Protein AF-A0A3M1D1C1-F1 (afdb_monomer_lite)

Sequence (231 aa):
NILWIQEKFAPEDPAIEHILEVATKWNAAVELMRLGREEQVGGGETGALAVVSRNHGGVLDDDDSSELADQSLMALRHRLIEAGRAGSVRKVRAQSAREVLDTIDRTVPYSLVVIGDVFCEKNHAARTRLANEMVGLLAEQLRIPVVHQKEIKTQYLFGTGQWVRMFVMGAVAALIFLAVFANQQQIFDFYSRQDTGSRIAFVAGLAVLVPLFAWCYGGFTRLFLRLLRFE

pLDDT: mean 79.55, std 16.48, range [30.83, 94.56]

Secondary structure (DSSP, 8-state):
-EEEEESS--TT-THHHHHHHHHHHTT--EEEEEEE---------S-----------------HHHHHHHHHHHHHHHHHHHTT-EEEEEEEE-SSHHHHHHHS-TTS--SEEEE-S--TTS-HHHHHHHHHHHHHHHHHHH-S-EEETTTHHHHHS--HHHHHHHHHHHHHHHHHHHHHHHTHHHHHHHHH---HHHHHHHHHHHHHHHHHHHHHHHHHHHHHHHHHT--

Radius of gyration: 28.21 Å; chains: 1; bounding box: 55×36×98 Å

Foldseek 3Di:
DEEEEAAFAALPPPLLVLVLVVCVLVVAAYEYEHAYADDPDDDDDPDDDDDDDDDDDDPDPPPVVVVVRVVRVVSSQVVCVVSVRHDHYYYFHDPALVSVVVPDDLVDDHQEYEYEQDPPVDDPVVSVVRSVVSQVVCCVPNVHHYYYSVCSCVQPNCDPVLVVLLVVLVVVLVVLVVVCVVCVVVLVVLVPDPDPVSPVVNVVVCVVSVVSSCVSVVSNVVSVVVVVPSD

Structure (mmCIF, N/CA/C/O backbone):
data_AF-A0A3M1D1C1-F1
#
_entry.id   AF-A0A3M1D1C1-F1
#
loop_
_atom_site.group_PDB
_atom_site.id
_atom_site.type_symbol
_atom_site.label_atom_id
_atom_site.label_alt_id
_atom_site.label_comp_id
_atom_site.label_asym_id
_atom_site.label_entity_id
_atom_site.label_seq_id
_atom_site.pdbx_PDB_ins_code
_atom_site.Cartn_x
_atom_site.Cartn_y
_atom_site.Cartn_z
_atom_site.occupancy
_atom_site.B_iso_or_equiv
_atom_site.auth_seq_id
_atom_site.auth_comp_id
_atom_site.auth_asym_id
_atom_site.auth_atom_id
_atom_site.pdbx_PDB_model_num
ATOM 1 N N . ASN A 1 1 ? -4.625 -7.962 -12.482 1.00 89.75 1 ASN A N 1
ATOM 2 C CA . ASN A 1 1 ? -3.159 -7.851 -12.719 1.00 89.75 1 ASN A CA 1
ATOM 3 C C . ASN A 1 1 ? -2.586 -6.639 -12.006 1.00 89.75 1 ASN A C 1
ATOM 5 O O . ASN A 1 1 ? -3.330 -5.700 -11.741 1.00 89.75 1 ASN A O 1
ATOM 9 N N . ILE A 1 2 ? -1.293 -6.653 -11.688 1.00 91.56 2 ILE A N 1
ATOM 10 C CA . ILE A 1 2 ? -0.558 -5.504 -11.141 1.00 91.56 2 ILE A CA 1
ATOM 11 C C . ILE A 1 2 ? 0.325 -4.948 -12.257 1.00 91.56 2 ILE A C 1
ATOM 13 O O . ILE A 1 2 ? 1.079 -5.708 -12.857 1.00 91.56 2 ILE A O 1
ATOM 17 N N . LEU A 1 3 ? 0.241 -3.649 -12.533 1.00 92.12 3 LEU A N 1
ATOM 18 C CA . LEU A 1 3 ? 1.110 -2.973 -13.499 1.00 92.12 3 LEU A CA 1
ATOM 19 C C . LEU A 1 3 ? 2.231 -2.250 -12.752 1.00 92.12 3 LEU A C 1
ATOM 21 O O . LEU A 1 3 ? 1.943 -1.379 -11.938 1.00 92.12 3 LEU A O 1
ATOM 25 N N . TRP A 1 4 ? 3.490 -2.571 -13.030 1.00 92.62 4 TRP A N 1
ATOM 26 C CA . TRP A 1 4 ? 4.651 -1.900 -12.446 1.00 92.62 4 TRP A CA 1
ATOM 27 C C . TRP A 1 4 ? 5.380 -1.069 -13.500 1.00 92.62 4 TRP A C 1
ATOM 29 O O . TRP A 1 4 ? 5.944 -1.606 -14.451 1.00 92.62 4 TRP A O 1
ATOM 39 N N . ILE A 1 5 ? 5.359 0.250 -13.316 1.00 91.44 5 ILE A N 1
ATOM 40 C CA . ILE A 1 5 ? 5.949 1.242 -14.213 1.00 91.44 5 ILE A CA 1
ATOM 41 C C . ILE A 1 5 ? 7.243 1.774 -13.593 1.00 91.44 5 ILE A C 1
ATOM 43 O O . ILE A 1 5 ? 7.213 2.327 -12.492 1.00 91.44 5 ILE A O 1
ATOM 47 N N . GLN A 1 6 ? 8.371 1.642 -14.291 1.00 90.06 6 GLN A N 1
ATOM 48 C CA . GLN A 1 6 ? 9.670 2.151 -13.832 1.00 90.06 6 GLN A CA 1
ATOM 49 C C . GLN A 1 6 ? 10.584 2.476 -15.019 1.00 90.06 6 GLN A C 1
ATOM 51 O O . GLN A 1 6 ? 10.464 1.887 -16.089 1.00 90.06 6 GLN A O 1
ATOM 56 N N . GLU A 1 7 ? 11.512 3.416 -14.854 1.00 86.31 7 GLU A N 1
ATOM 57 C CA . GLU A 1 7 ? 12.487 3.750 -15.906 1.00 86.31 7 GLU A CA 1
ATOM 58 C C . GLU A 1 7 ? 13.701 2.806 -15.877 1.00 86.31 7 GLU A C 1
ATOM 60 O O . GLU A 1 7 ? 14.146 2.289 -16.907 1.00 86.31 7 GLU A O 1
ATOM 65 N N . LYS A 1 8 ? 14.206 2.529 -14.670 1.00 83.38 8 LYS A N 1
ATOM 66 C CA . LYS A 1 8 ? 15.352 1.649 -14.422 1.00 83.38 8 LYS A CA 1
ATOM 67 C C . LYS A 1 8 ? 14.956 0.536 -13.469 1.00 83.38 8 LYS A C 1
ATOM 69 O O . LYS A 1 8 ? 14.698 0.796 -12.299 1.00 83.38 8 LYS A O 1
ATOM 74 N N . PHE A 1 9 ? 14.945 -0.694 -13.965 1.00 81.12 9 PHE A N 1
ATOM 75 C CA . PHE A 1 9 ? 14.741 -1.868 -13.126 1.00 81.12 9 PHE A CA 1
ATOM 76 C C . PHE A 1 9 ? 16.087 -2.345 -12.592 1.00 81.12 9 PHE A C 1
ATOM 78 O O . PHE A 1 9 ? 16.993 -2.635 -13.374 1.00 81.12 9 PHE A O 1
ATOM 85 N N . ALA A 1 10 ? 16.215 -2.430 -11.271 1.00 79.06 10 ALA A N 1
ATOM 86 C CA . ALA A 1 10 ? 17.347 -3.070 -10.616 1.00 79.06 10 ALA A CA 1
ATOM 87 C C . ALA A 1 10 ? 16.873 -4.400 -10.002 1.00 79.06 10 ALA A C 1
ATOM 89 O O . ALA A 1 10 ? 15.886 -4.404 -9.266 1.00 79.06 10 ALA A O 1
ATOM 90 N N . PRO A 1 11 ? 17.543 -5.535 -10.273 1.00 72.31 11 PRO A N 1
ATOM 91 C CA . PRO A 1 11 ? 17.124 -6.839 -9.749 1.00 72.31 11 PRO A CA 1
ATOM 92 C C . PRO A 1 11 ? 17.273 -6.947 -8.220 1.00 72.31 11 PRO A C 1
ATOM 94 O O . PRO A 1 11 ? 16.609 -7.770 -7.587 1.00 72.31 11 PRO A O 1
ATOM 97 N N . GLU A 1 12 ? 18.117 -6.092 -7.640 1.00 76.94 12 GLU A N 1
ATOM 98 C CA . GLU A 1 12 ? 18.374 -5.963 -6.202 1.00 76.94 12 GLU A CA 1
ATOM 99 C C . GLU A 1 12 ? 17.448 -4.948 -5.509 1.00 76.94 12 GLU A C 1
ATOM 101 O O . GLU A 1 12 ? 17.584 -4.707 -4.310 1.00 76.94 12 GLU A O 1
ATOM 106 N N . ASP A 1 13 ? 16.509 -4.329 -6.234 1.00 80.44 13 ASP A N 1
ATOM 107 C CA . ASP A 1 13 ? 15.595 -3.357 -5.640 1.00 80.44 13 ASP A CA 1
ATOM 108 C C . ASP A 1 13 ? 14.692 -4.050 -4.600 1.00 80.44 13 ASP A C 1
ATOM 110 O O . ASP A 1 13 ? 13.953 -4.975 -4.955 1.00 80.44 13 ASP A O 1
ATOM 114 N N . PRO A 1 14 ? 14.682 -3.608 -3.325 1.00 80.94 14 PRO A N 1
ATOM 115 C CA . PRO A 1 14 ? 13.866 -4.223 -2.276 1.00 80.94 14 PRO A CA 1
ATOM 116 C C . PRO A 1 14 ? 12.365 -4.184 -2.583 1.00 80.94 14 PRO A C 1
ATOM 118 O O . PRO A 1 14 ? 11.580 -4.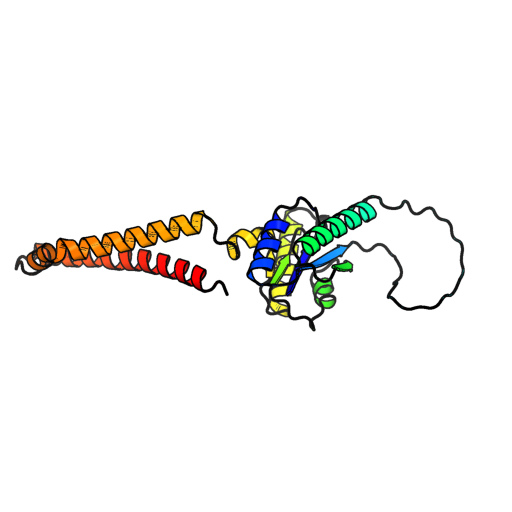926 -1.992 1.00 80.94 14 PRO A O 1
ATOM 121 N N . ALA A 1 15 ? 11.923 -3.329 -3.504 1.00 83.88 15 ALA A N 1
ATOM 122 C CA . ALA A 1 15 ? 10.525 -3.297 -3.880 1.00 83.88 15 ALA A CA 1
ATOM 123 C C . ALA A 1 15 ? 10.051 -4.517 -4.656 1.00 83.88 15 ALA A C 1
ATOM 125 O O . ALA A 1 15 ? 8.849 -4.781 -4.629 1.00 83.88 15 ALA A O 1
ATOM 126 N N . ILE A 1 16 ? 10.945 -5.272 -5.304 1.00 87.31 16 ILE A N 1
ATOM 127 C CA . ILE A 1 16 ? 10.532 -6.512 -5.962 1.00 87.31 16 ILE A CA 1
ATOM 128 C C . ILE A 1 16 ? 9.925 -7.479 -4.946 1.00 87.31 16 ILE A C 1
ATOM 130 O O . ILE A 1 16 ? 8.912 -8.106 -5.232 1.00 87.31 16 ILE A O 1
ATOM 134 N N . GLU A 1 17 ? 10.482 -7.551 -3.735 1.00 87.50 17 GLU A N 1
ATOM 135 C CA . GLU A 1 17 ? 9.984 -8.423 -2.673 1.00 87.50 17 GLU A CA 1
ATOM 136 C C . GLU A 1 17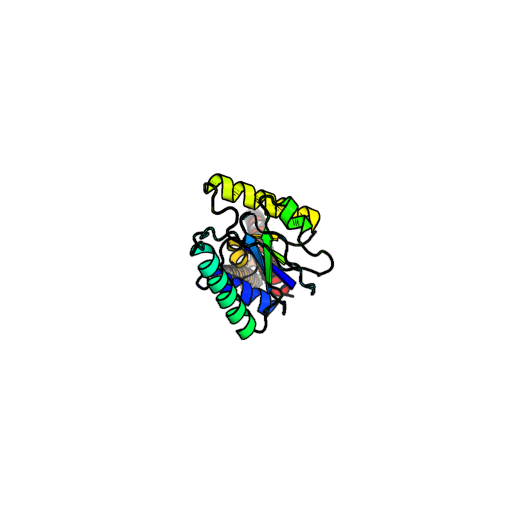 ? 8.608 -7.966 -2.203 1.00 87.50 17 GLU A C 1
ATOM 138 O O . GLU A 1 17 ? 7.695 -8.778 -2.076 1.00 87.50 17 GLU A O 1
ATOM 143 N N . HIS A 1 18 ? 8.422 -6.655 -2.031 1.00 87.38 18 HIS A N 1
ATOM 144 C CA . HIS A 1 18 ? 7.124 -6.102 -1.657 1.00 87.38 18 HIS A CA 1
ATOM 145 C C . HIS A 1 18 ? 6.066 -6.337 -2.747 1.00 87.38 18 HIS A C 1
ATOM 147 O O . HIS A 1 18 ? 4.923 -6.666 -2.435 1.00 87.38 18 HIS A O 1
ATOM 153 N N . ILE A 1 19 ? 6.431 -6.186 -4.023 1.00 89.31 19 ILE A N 1
ATOM 154 C CA . ILE A 1 19 ? 5.529 -6.416 -5.158 1.00 89.31 19 ILE A CA 1
ATOM 155 C C . ILE A 1 19 ? 5.207 -7.902 -5.290 1.00 89.31 19 ILE A C 1
ATOM 157 O O . ILE A 1 19 ? 4.044 -8.244 -5.477 1.00 89.31 19 ILE A O 1
ATOM 161 N N . LEU A 1 20 ? 6.195 -8.786 -5.140 1.00 89.25 20 LEU A N 1
ATOM 162 C CA . LEU A 1 20 ? 6.000 -10.235 -5.123 1.00 89.25 20 LEU A CA 1
ATOM 163 C C . LEU A 1 20 ? 5.087 -10.667 -3.977 1.00 89.25 20 LEU A C 1
ATOM 165 O O . LEU A 1 20 ? 4.218 -11.514 -4.182 1.00 89.25 20 LEU A O 1
ATOM 169 N N . GLU A 1 21 ? 5.237 -10.077 -2.791 1.00 87.56 21 GLU A N 1
ATOM 170 C CA . GLU A 1 21 ? 4.372 -10.367 -1.650 1.00 87.56 21 GLU A CA 1
ATOM 171 C C . GLU A 1 21 ? 2.921 -9.951 -1.935 1.00 87.56 21 GLU A C 1
ATOM 173 O O . GLU A 1 21 ? 2.002 -10.741 -1.715 1.00 87.56 21 GLU A O 1
ATOM 178 N N . VAL A 1 22 ? 2.702 -8.751 -2.486 1.00 86.69 22 VAL A N 1
ATOM 179 C CA . VAL A 1 22 ? 1.360 -8.283 -2.879 1.00 86.69 22 VAL A CA 1
ATOM 180 C C . VAL A 1 22 ? 0.782 -9.141 -4.008 1.00 86.69 22 VAL A C 1
ATOM 182 O O . VAL A 1 22 ? -0.352 -9.603 -3.905 1.00 86.69 22 VAL A O 1
ATOM 185 N N . ALA A 1 23 ? 1.565 -9.429 -5.048 1.00 88.81 23 ALA A N 1
ATOM 186 C CA . ALA A 1 23 ? 1.164 -10.275 -6.170 1.00 88.81 23 ALA A CA 1
ATOM 187 C C . ALA A 1 23 ? 0.793 -11.693 -5.721 1.00 88.81 23 ALA A C 1
ATOM 189 O O . ALA A 1 23 ? -0.185 -12.266 -6.200 1.00 88.81 23 ALA A O 1
ATOM 190 N N . THR A 1 24 ? 1.540 -12.249 -4.767 1.00 87.62 24 THR A N 1
ATOM 191 C CA . THR A 1 24 ? 1.264 -13.568 -4.191 1.00 87.62 24 THR A CA 1
ATOM 192 C C . THR A 1 24 ? -0.023 -13.558 -3.384 1.00 87.62 24 THR A C 1
ATOM 194 O O . THR A 1 24 ? -0.855 -14.441 -3.581 1.00 87.62 24 THR A O 1
ATOM 197 N N . LYS A 1 25 ? -0.216 -12.550 -2.525 1.00 83.56 25 LYS A N 1
ATOM 198 C CA . LYS A 1 25 ? -1.434 -12.408 -1.713 1.00 83.56 25 LYS A CA 1
ATOM 199 C C . LYS A 1 25 ? -2.684 -12.247 -2.571 1.00 83.56 25 LYS A C 1
ATOM 201 O O . LYS A 1 25 ? -3.705 -12.842 -2.263 1.00 83.56 25 LYS A O 1
ATOM 206 N N . TRP A 1 26 ? -2.594 -11.481 -3.654 1.00 87.00 26 TRP A N 1
ATOM 207 C CA . TRP A 1 26 ? -3.726 -11.209 -4.544 1.00 87.00 26 TRP A CA 1
ATOM 208 C C . TRP A 1 26 ? -3.869 -12.207 -5.689 1.00 87.00 26 TRP A C 1
ATOM 210 O O . TRP A 1 26 ? -4.725 -12.032 -6.553 1.00 87.00 26 TRP A O 1
ATOM 220 N N . ASN A 1 27 ? -3.013 -13.233 -5.731 1.00 87.69 27 ASN A N 1
ATOM 221 C CA . ASN A 1 27 ? -2.949 -14.192 -6.829 1.00 87.69 27 ASN A CA 1
ATOM 222 C C . ASN A 1 27 ? -2.887 -13.509 -8.216 1.00 87.69 27 ASN A C 1
ATOM 224 O O . ASN A 1 27 ? -3.507 -13.960 -9.178 1.00 87.69 27 ASN A O 1
ATOM 228 N N . ALA A 1 28 ? -2.158 -12.395 -8.311 1.00 90.00 28 ALA A N 1
ATOM 229 C CA . ALA A 1 28 ? -2.125 -11.528 -9.482 1.00 90.00 28 ALA A CA 1
ATOM 230 C C . ALA A 1 28 ? -0.808 -11.672 -10.257 1.00 90.00 28 ALA A C 1
ATOM 232 O O . ALA A 1 28 ? 0.261 -11.823 -9.668 1.00 90.00 28 ALA A O 1
ATOM 233 N N . ALA A 1 29 ? -0.880 -11.576 -11.586 1.00 92.38 29 ALA A N 1
ATOM 234 C CA . ALA A 1 29 ? 0.305 -11.441 -12.429 1.00 92.38 29 ALA A CA 1
ATOM 235 C C . ALA A 1 29 ? 0.843 -10.002 -12.388 1.00 92.38 29 ALA A C 1
ATOM 237 O O . ALA A 1 29 ? 0.060 -9.046 -12.326 1.00 92.38 29 ALA A O 1
ATOM 238 N N . VAL A 1 30 ? 2.167 -9.861 -12.446 1.00 92.69 30 VAL A N 1
ATOM 239 C CA . VAL A 1 30 ? 2.894 -8.587 -12.474 1.00 92.69 30 VAL A CA 1
ATOM 240 C C . VAL A 1 30 ? 3.332 -8.293 -13.902 1.00 92.69 30 VAL A C 1
ATOM 242 O O . VAL A 1 30 ? 4.166 -8.999 -14.468 1.00 92.69 30 VAL A O 1
ATOM 245 N N . GLU A 1 31 ? 2.769 -7.241 -14.481 1.00 91.56 31 GLU A N 1
ATOM 246 C CA . GLU A 1 31 ? 3.160 -6.712 -15.781 1.00 91.56 31 GLU A CA 1
ATOM 247 C C . GLU A 1 31 ? 4.188 -5.598 -15.593 1.00 91.56 31 GLU A C 1
ATOM 249 O O . GLU A 1 31 ? 3.991 -4.692 -14.785 1.00 91.56 31 GLU A O 1
ATOM 254 N N . LEU A 1 32 ? 5.292 -5.671 -16.332 1.00 90.88 32 LEU A N 1
ATOM 255 C CA . LEU A 1 32 ? 6.386 -4.710 -16.253 1.00 90.88 32 LEU A CA 1
ATOM 256 C C . LEU A 1 32 ? 6.279 -3.720 -17.410 1.00 90.88 32 LEU A C 1
ATOM 258 O O . LEU A 1 32 ? 6.236 -4.120 -18.574 1.00 90.88 32 LEU A O 1
ATOM 262 N N . MET A 1 33 ? 6.290 -2.430 -17.102 1.00 90.06 33 MET A N 1
ATOM 263 C CA . MET A 1 33 ? 6.325 -1.355 -18.082 1.00 90.06 33 MET A CA 1
ATOM 264 C C . MET A 1 33 ? 7.580 -0.514 -17.863 1.00 90.06 33 MET A C 1
ATOM 266 O O . MET A 1 33 ? 7.697 0.214 -16.877 1.00 90.06 33 MET A O 1
ATOM 270 N N . ARG A 1 34 ? 8.526 -0.615 -18.798 1.00 88.56 34 ARG A N 1
ATOM 271 C CA . ARG A 1 34 ? 9.740 0.200 -18.794 1.00 88.56 34 ARG A CA 1
ATOM 272 C C . ARG A 1 34 ? 9.504 1.501 -19.539 1.00 88.56 34 ARG A C 1
ATOM 274 O O . ARG A 1 34 ? 9.171 1.461 -20.721 1.00 88.56 34 ARG A O 1
ATOM 281 N N . LEU A 1 35 ? 9.734 2.627 -18.872 1.00 85.69 35 LEU A N 1
ATOM 282 C CA . LEU A 1 35 ? 9.802 3.931 -19.527 1.00 85.69 35 LEU A CA 1
ATOM 283 C C . LEU A 1 35 ? 11.198 4.103 -20.128 1.00 85.69 35 LEU A C 1
ATOM 285 O O . LEU A 1 35 ? 12.196 4.049 -19.414 1.00 85.69 35 LEU A O 1
ATOM 289 N N . GLY A 1 36 ? 11.265 4.222 -21.450 1.00 76.31 36 GLY A N 1
ATOM 290 C CA . GLY A 1 36 ? 12.500 4.435 -22.199 1.00 76.31 36 GLY A CA 1
ATOM 291 C C . GLY A 1 36 ? 12.583 5.847 -22.768 1.00 76.31 36 GLY A C 1
ATOM 292 O O . GLY A 1 36 ? 11.562 6.503 -22.985 1.00 76.31 36 GLY A O 1
ATOM 293 N N . ARG A 1 37 ? 13.811 6.295 -23.049 1.00 68.19 37 ARG A N 1
ATOM 294 C CA . ARG A 1 37 ? 14.062 7.538 -23.781 1.00 68.19 37 ARG A CA 1
ATOM 295 C C . ARG A 1 37 ? 13.692 7.377 -25.257 1.00 68.19 37 ARG A C 1
ATOM 297 O O . ARG A 1 37 ? 13.655 6.272 -25.798 1.00 68.19 37 ARG A O 1
ATOM 304 N N . GLU A 1 38 ? 13.436 8.501 -25.911 1.00 46.09 38 GLU A N 1
ATOM 305 C CA . GLU A 1 38 ? 13.390 8.582 -27.364 1.00 46.09 38 GLU A CA 1
ATOM 306 C C . GLU A 1 38 ? 14.819 8.431 -27.913 1.00 46.09 38 GLU A C 1
ATOM 308 O O . GLU A 1 38 ? 15.595 9.381 -27.960 1.00 46.09 38 GLU A O 1
ATOM 313 N N . GLU A 1 39 ? 15.195 7.214 -28.293 1.00 40.84 39 GLU A N 1
ATOM 314 C CA . GLU A 1 39 ? 16.139 7.036 -29.393 1.00 40.84 39 GLU A CA 1
ATOM 315 C C . GLU A 1 39 ? 15.315 6.968 -30.674 1.00 40.84 39 GLU A C 1
ATOM 317 O O . GLU A 1 39 ? 14.325 6.228 -30.744 1.00 40.84 39 GLU A O 1
ATOM 322 N N . GLN A 1 40 ? 15.692 7.755 -31.685 1.00 37.47 40 GLN A N 1
ATOM 323 C CA . GLN A 1 40 ? 15.169 7.584 -33.036 1.00 37.47 40 GLN A CA 1
ATOM 324 C C . GLN A 1 40 ? 15.462 6.153 -33.492 1.00 37.47 40 GLN A C 1
ATOM 326 O O . GLN A 1 40 ? 16.543 5.865 -33.987 1.00 37.47 40 GLN A O 1
ATOM 331 N N . VAL A 1 41 ? 14.497 5.250 -33.358 1.00 37.75 41 VAL A N 1
ATOM 332 C CA . VAL A 1 41 ? 14.549 3.957 -34.033 1.00 37.75 41 VAL A CA 1
ATOM 333 C C . VAL A 1 41 ? 13.160 3.656 -34.550 1.00 37.75 41 VAL A C 1
ATOM 335 O O . VAL A 1 41 ? 12.194 3.620 -33.775 1.00 37.75 41 VAL A O 1
ATOM 338 N N . GLY A 1 42 ? 13.101 3.492 -35.873 1.00 35.09 42 GLY A N 1
ATOM 339 C CA . GLY A 1 42 ? 11.931 3.081 -36.625 1.00 35.09 42 GLY A CA 1
ATOM 340 C C . GLY A 1 42 ? 11.209 1.914 -35.963 1.00 35.09 42 GLY A C 1
ATOM 341 O O . GLY A 1 42 ? 11.815 1.043 -35.337 1.00 35.09 42 GLY A O 1
ATOM 342 N N . GLY A 1 43 ? 9.887 1.957 -36.089 1.00 34.69 43 GLY A N 1
ATOM 343 C CA . GLY A 1 43 ? 8.996 0.918 -35.611 1.00 34.69 43 GLY A CA 1
ATOM 344 C C . GLY A 1 43 ? 9.378 -0.451 -36.162 1.00 34.69 43 GLY A C 1
ATOM 345 O O . GLY A 1 43 ? 9.763 -0.601 -37.320 1.00 34.69 43 GLY A O 1
ATOM 346 N N . GLY A 1 44 ? 9.241 -1.448 -35.303 1.00 31.09 44 GLY A N 1
ATOM 347 C CA . GLY A 1 44 ? 9.368 -2.851 -35.648 1.00 31.09 44 GLY A CA 1
ATOM 348 C C . GLY A 1 44 ? 8.340 -3.637 -34.862 1.00 31.09 44 GLY A C 1
ATOM 349 O O . GLY A 1 44 ? 8.688 -4.405 -33.970 1.00 31.09 44 GLY A O 1
ATOM 350 N N . GLU A 1 45 ? 7.069 -3.380 -35.165 1.00 35.09 45 GLU A N 1
ATOM 351 C CA . GLU A 1 45 ? 5.987 -4.304 -34.867 1.00 35.09 45 GLU A CA 1
ATOM 352 C C . GLU A 1 45 ? 6.265 -5.647 -35.544 1.00 35.09 45 GLU A C 1
ATOM 354 O O . GLU A 1 45 ? 6.875 -5.754 -36.610 1.00 35.09 45 GLU A O 1
ATOM 359 N N . THR A 1 46 ? 5.808 -6.696 -34.885 1.00 39.25 46 THR A N 1
ATOM 360 C CA . THR A 1 46 ? 5.859 -8.072 -35.348 1.00 39.25 46 THR A CA 1
ATOM 361 C C . THR A 1 46 ? 5.001 -8.201 -36.612 1.00 39.25 46 THR A C 1
ATOM 363 O O . THR A 1 46 ? 3.779 -8.250 -36.537 1.00 39.25 46 THR A O 1
ATOM 366 N N . GLY A 1 47 ? 5.633 -8.247 -37.785 1.00 30.83 47 GLY A N 1
ATOM 367 C CA . GLY A 1 47 ? 4.946 -8.427 -39.064 1.00 30.83 47 GLY A CA 1
ATOM 368 C C . GLY A 1 47 ? 5.931 -8.724 -40.188 1.00 30.83 47 GLY A C 1
ATOM 369 O O . GLY A 1 47 ? 6.711 -7.871 -40.594 1.00 30.83 47 GLY A O 1
ATOM 370 N N . ALA A 1 48 ? 5.925 -9.964 -40.666 1.00 37.66 48 ALA A N 1
ATOM 371 C CA . ALA A 1 48 ? 6.792 -10.450 -41.728 1.00 37.66 48 ALA A CA 1
ATOM 372 C C . ALA A 1 48 ? 6.563 -9.720 -43.067 1.00 37.66 48 ALA A C 1
ATOM 374 O O . ALA A 1 48 ? 5.445 -9.723 -43.572 1.00 37.66 48 ALA A O 1
ATOM 375 N N . LEU A 1 49 ? 7.630 -9.175 -43.665 1.00 34.03 49 LEU A N 1
ATOM 376 C CA . LEU A 1 49 ? 8.132 -9.456 -45.027 1.00 34.03 49 LEU A CA 1
ATOM 377 C C . LEU A 1 49 ? 9.155 -8.389 -45.454 1.00 34.03 49 LEU A C 1
ATOM 379 O O . LEU A 1 49 ? 9.004 -7.197 -45.211 1.00 34.03 49 LEU A O 1
ATOM 383 N N . ALA A 1 50 ? 10.229 -8.865 -46.076 1.00 42.75 50 ALA A N 1
ATOM 384 C CA . ALA A 1 50 ? 11.450 -8.134 -46.380 1.00 42.75 50 ALA A CA 1
ATOM 385 C C . ALA A 1 50 ? 11.305 -7.062 -47.474 1.00 42.75 50 ALA A C 1
ATOM 387 O O . ALA A 1 50 ? 10.737 -7.324 -48.532 1.00 42.75 50 ALA A O 1
ATOM 388 N N . VAL A 1 51 ? 11.997 -5.932 -47.289 1.00 34.97 51 VAL A N 1
ATOM 389 C CA . VAL A 1 51 ? 12.641 -5.188 -48.382 1.00 34.97 51 VAL A CA 1
ATOM 390 C C . VAL A 1 51 ? 14.063 -4.843 -47.944 1.00 34.97 51 VAL A C 1
ATOM 392 O O . VAL A 1 51 ? 14.293 -4.085 -47.007 1.00 34.97 51 VAL A O 1
ATOM 395 N N . VAL A 1 52 ? 15.027 -5.449 -48.631 1.00 39.94 52 VAL A N 1
ATOM 396 C CA . VAL A 1 52 ? 16.454 -5.150 -48.529 1.00 39.94 52 VAL A CA 1
ATOM 397 C C . VAL A 1 52 ? 16.732 -3.801 -49.193 1.00 39.94 52 VAL A C 1
ATOM 399 O O . VAL A 1 52 ? 16.332 -3.595 -50.337 1.00 39.94 52 VAL A O 1
ATOM 402 N N . SER A 1 53 ? 17.488 -2.939 -48.503 1.00 35.75 53 SER A N 1
ATOM 403 C CA . SER A 1 53 ? 18.639 -2.166 -49.018 1.00 35.75 53 SER A CA 1
ATOM 404 C C . SER A 1 53 ? 18.668 -0.723 -48.499 1.00 35.75 53 SER A C 1
ATOM 406 O O . SER A 1 53 ? 17.931 0.135 -48.975 1.00 35.75 53 SER A O 1
ATOM 408 N N . ARG A 1 54 ? 19.624 -0.416 -47.615 1.00 33.59 54 ARG A N 1
ATOM 409 C CA . ARG A 1 54 ? 20.842 0.306 -48.019 1.00 33.59 54 ARG A CA 1
ATOM 410 C C . ARG A 1 54 ? 21.835 0.402 -46.867 1.00 33.59 54 ARG A C 1
ATOM 412 O O . ARG A 1 54 ? 21.561 0.970 -45.820 1.00 33.59 54 ARG A O 1
ATOM 419 N N . ASN A 1 55 ? 23.018 -0.119 -47.157 1.00 43.00 55 ASN A N 1
ATOM 420 C CA . ASN A 1 55 ? 24.277 0.092 -46.464 1.00 43.00 55 ASN A CA 1
ATOM 421 C C . ASN A 1 55 ? 24.500 1.590 -46.170 1.00 43.00 55 ASN A C 1
ATOM 423 O O . ASN A 1 55 ? 24.720 2.356 -47.105 1.00 43.00 55 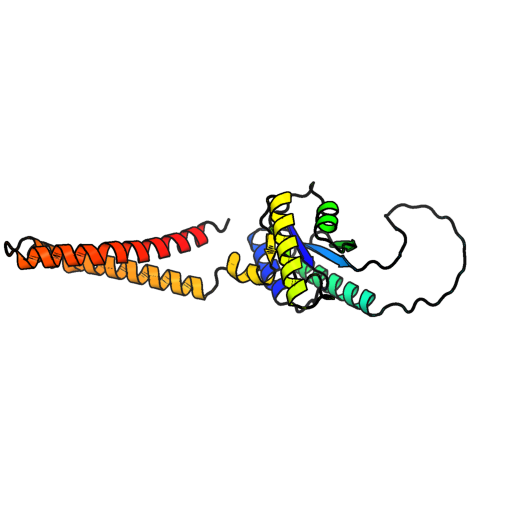ASN A O 1
ATOM 427 N N . HIS A 1 56 ? 24.457 1.987 -44.898 1.00 35.72 56 HIS A N 1
ATOM 428 C CA . HIS A 1 56 ? 25.205 3.118 -44.341 1.00 35.72 56 HIS A CA 1
ATOM 429 C C . HIS A 1 56 ? 25.768 2.637 -43.003 1.00 35.72 56 HIS A C 1
ATOM 431 O O . HIS A 1 56 ? 25.110 2.712 -41.971 1.00 35.72 56 HIS A O 1
ATOM 437 N N . GLY A 1 57 ? 26.974 2.070 -43.055 1.00 44.62 57 GLY A N 1
ATOM 438 C CA . GLY A 1 57 ? 27.772 1.792 -41.870 1.00 44.62 57 GLY A CA 1
ATOM 439 C C . GLY A 1 57 ? 28.264 3.106 -41.277 1.00 44.62 57 GLY A C 1
ATOM 440 O O . GLY A 1 57 ? 29.329 3.592 -41.644 1.00 44.62 57 GLY A O 1
ATOM 441 N N . GLY A 1 58 ? 27.460 3.688 -40.394 1.00 37.78 58 GLY A N 1
ATOM 442 C CA . GLY A 1 58 ? 27.962 4.475 -39.280 1.00 37.78 58 GLY A CA 1
ATOM 443 C C . GLY A 1 58 ? 27.940 3.553 -38.072 1.00 37.78 58 GLY A C 1
ATOM 444 O O . GLY A 1 58 ? 26.891 2.992 -37.769 1.00 37.78 58 GLY A O 1
ATOM 445 N N . VAL A 1 59 ? 29.091 3.341 -37.440 1.00 43.78 59 VAL A N 1
ATOM 446 C CA . VAL A 1 59 ? 29.161 2.722 -36.114 1.00 43.78 59 VAL A CA 1
ATOM 447 C C . VAL A 1 59 ? 28.356 3.634 -35.193 1.00 43.78 59 VAL A C 1
ATOM 449 O O . VAL A 1 59 ? 28.800 4.735 -34.874 1.00 43.78 59 VAL A O 1
ATOM 452 N N . LEU A 1 60 ? 27.122 3.242 -34.883 1.00 43.22 60 LEU A N 1
ATOM 453 C CA . LEU A 1 60 ? 26.440 3.761 -33.712 1.00 43.22 60 LEU A CA 1
ATOM 454 C C . LEU A 1 60 ? 27.212 3.153 -32.546 1.00 43.22 60 LEU A C 1
ATOM 456 O O . LEU A 1 60 ? 27.372 1.936 -32.510 1.00 43.22 60 LEU A O 1
ATOM 460 N N . ASP A 1 61 ? 27.779 3.993 -31.683 1.00 44.25 61 ASP A N 1
ATOM 461 C CA . ASP A 1 61 ? 28.227 3.544 -30.370 1.00 44.25 61 ASP A CA 1
ATOM 462 C C . ASP A 1 61 ? 27.013 2.868 -29.728 1.00 44.25 61 ASP A C 1
ATOM 464 O O . ASP A 1 61 ? 26.048 3.546 -29.364 1.00 44.25 61 ASP A O 1
ATOM 468 N N . ASP A 1 62 ? 27.019 1.535 -29.702 1.00 47.16 62 ASP A N 1
ATOM 469 C CA . ASP A 1 62 ? 26.044 0.745 -28.968 1.00 47.16 62 ASP A CA 1
ATOM 470 C C . ASP A 1 62 ? 26.108 1.243 -27.521 1.00 47.16 62 ASP A C 1
ATOM 472 O O . ASP A 1 62 ? 27.116 1.095 -26.831 1.00 47.16 62 ASP A O 1
ATOM 476 N N . ASP A 1 63 ? 25.070 1.960 -27.095 1.00 52.16 63 ASP A N 1
ATOM 477 C CA . ASP A 1 63 ? 24.989 2.506 -25.750 1.00 52.16 63 ASP A CA 1
ATOM 478 C C . ASP A 1 63 ? 24.879 1.319 -24.781 1.00 52.16 63 ASP A C 1
ATOM 480 O O . ASP A 1 63 ? 23.794 0.762 -24.582 1.00 52.16 63 ASP A O 1
ATOM 484 N N . ASP A 1 64 ? 26.010 0.921 -24.184 1.00 54.41 64 ASP A N 1
ATOM 485 C CA . ASP A 1 64 ? 26.130 -0.146 -23.176 1.00 54.41 64 ASP A CA 1
ATOM 486 C C . ASP A 1 64 ? 25.037 -0.037 -22.089 1.00 54.41 64 ASP A C 1
ATOM 488 O O . ASP A 1 64 ? 24.618 -1.028 -21.481 1.00 54.41 64 ASP A O 1
ATOM 492 N N . SER A 1 65 ? 24.528 1.176 -21.836 1.00 58.25 65 SER A N 1
ATOM 493 C CA . SER A 1 65 ? 23.470 1.422 -20.858 1.00 58.25 65 SER A CA 1
ATOM 494 C C . SER A 1 65 ? 22.111 0.814 -21.245 1.00 58.25 65 SER A C 1
ATOM 496 O O . SER A 1 65 ? 21.330 0.448 -20.357 1.00 58.25 65 SER A O 1
ATOM 498 N N . SER A 1 66 ? 21.826 0.651 -22.541 1.00 62.75 66 SER A N 1
ATOM 499 C CA . SER A 1 66 ? 20.591 0.044 -23.047 1.00 62.75 66 SER A CA 1
ATOM 500 C C . SER A 1 66 ? 20.604 -1.477 -22.885 1.00 62.75 66 SER A C 1
ATOM 502 O O . SER A 1 66 ? 19.642 -2.047 -22.355 1.00 62.75 66 SER A O 1
ATOM 504 N N . GLU A 1 67 ? 21.725 -2.122 -23.230 1.00 65.31 67 GLU A N 1
ATOM 505 C CA . GLU A 1 67 ? 21.913 -3.570 -23.074 1.00 65.31 67 GLU A CA 1
ATOM 506 C C . GLU A 1 67 ? 21.906 -3.994 -21.602 1.00 65.31 67 GLU A C 1
ATOM 508 O O . GLU A 1 67 ? 21.216 -4.947 -21.226 1.00 65.31 67 GLU A O 1
ATOM 513 N N . LEU A 1 68 ? 22.604 -3.252 -20.735 1.00 66.06 68 LEU A N 1
ATOM 514 C CA . LEU A 1 68 ? 22.624 -3.516 -19.293 1.00 66.06 68 LEU A CA 1
ATOM 515 C C . LEU A 1 68 ? 21.228 -3.398 -18.665 1.00 66.06 68 LEU A C 1
ATOM 517 O O . LEU A 1 68 ? 20.848 -4.201 -17.809 1.00 66.06 68 LEU A O 1
ATOM 521 N N . ALA A 1 69 ? 20.436 -2.420 -19.102 1.00 69.44 69 ALA A N 1
ATOM 522 C CA . ALA A 1 69 ? 19.081 -2.223 -18.598 1.00 69.44 69 ALA A CA 1
ATOM 523 C C . ALA A 1 69 ? 18.070 -3.245 -19.156 1.00 69.44 69 ALA A C 1
ATOM 525 O O . ALA A 1 69 ? 17.026 -3.501 -18.549 1.00 69.44 69 ALA A O 1
ATOM 526 N N . ASP A 1 70 ? 18.365 -3.849 -20.304 1.00 76.81 70 ASP A N 1
ATOM 527 C CA . ASP A 1 70 ? 17.605 -4.980 -20.829 1.00 76.81 70 ASP A CA 1
ATOM 528 C C . ASP A 1 70 ? 17.915 -6.269 -20.068 1.00 76.81 70 ASP A C 1
ATOM 530 O O . ASP A 1 70 ? 16.992 -7.005 -19.707 1.00 76.81 70 ASP A O 1
ATOM 534 N N . GLN A 1 71 ? 19.186 -6.507 -19.743 1.00 80.50 71 GLN A N 1
ATOM 535 C CA . GLN A 1 71 ? 19.592 -7.626 -18.892 1.00 80.50 71 GLN A CA 1
ATOM 536 C C . GLN A 1 71 ? 18.957 -7.532 -17.499 1.00 80.50 71 GLN A C 1
ATOM 538 O O . GLN A 1 71 ? 18.440 -8.531 -16.993 1.00 80.50 71 GLN A O 1
ATOM 543 N N . SER A 1 72 ? 18.915 -6.339 -16.898 1.00 82.75 72 SER A N 1
ATOM 544 C CA . SER A 1 72 ? 18.315 -6.142 -15.574 1.00 82.75 72 SER A CA 1
ATOM 545 C C . SER A 1 72 ? 16.800 -6.391 -15.567 1.00 82.75 72 SER A C 1
ATOM 547 O O . SER A 1 72 ? 16.276 -7.025 -14.646 1.00 82.75 72 SER A O 1
ATOM 549 N N . LEU A 1 73 ? 16.096 -5.975 -16.625 1.00 85.06 73 LEU A N 1
ATOM 550 C CA . LEU A 1 73 ? 14.671 -6.250 -16.823 1.00 85.06 73 LEU A CA 1
ATOM 551 C C . LEU A 1 73 ? 14.399 -7.749 -17.021 1.00 85.06 73 LEU A C 1
ATOM 553 O O . LEU A 1 73 ? 13.426 -8.280 -16.481 1.00 85.06 73 LEU A O 1
ATOM 557 N N . MET A 1 74 ? 15.256 -8.446 -17.771 1.00 85.75 74 MET A N 1
ATOM 558 C CA . MET A 1 74 ? 15.132 -9.893 -17.978 1.00 85.75 74 MET A CA 1
ATOM 559 C C . MET A 1 74 ? 15.423 -10.684 -16.702 1.00 85.75 74 MET A C 1
ATOM 561 O O . MET A 1 74 ? 14.689 -11.627 -16.404 1.00 85.75 74 MET A O 1
ATOM 565 N N . ALA A 1 75 ? 16.419 -10.275 -15.911 1.00 87.31 75 ALA A N 1
ATOM 566 C CA . ALA A 1 75 ? 16.697 -10.865 -14.601 1.00 87.31 75 ALA A CA 1
ATOM 567 C C . ALA A 1 75 ? 15.495 -10.713 -13.653 1.00 87.31 75 ALA A C 1
ATOM 569 O O . ALA A 1 75 ? 15.071 -11.674 -13.008 1.00 87.31 75 ALA A O 1
ATOM 570 N N . LEU A 1 76 ? 14.880 -9.527 -13.634 1.00 87.50 76 LEU A N 1
ATOM 571 C CA . LEU A 1 76 ? 13.664 -9.266 -12.866 1.00 87.50 76 LEU A CA 1
ATOM 572 C C . LEU A 1 76 ? 12.497 -10.151 -13.324 1.00 87.50 76 LEU A C 1
ATOM 574 O O . LEU A 1 76 ? 11.809 -10.760 -12.504 1.00 87.50 76 LEU A O 1
ATOM 578 N N . ARG A 1 77 ? 12.296 -10.263 -14.642 1.00 89.19 77 ARG A N 1
ATOM 579 C CA . ARG A 1 77 ? 11.277 -11.139 -15.227 1.00 89.19 77 ARG A CA 1
ATOM 580 C C . ARG A 1 77 ? 11.512 -12.596 -14.841 1.00 89.19 77 ARG A C 1
ATOM 582 O O . ARG A 1 77 ? 10.547 -13.273 -14.504 1.00 89.19 77 ARG A O 1
ATOM 589 N N . HIS A 1 78 ? 12.754 -13.077 -14.867 1.00 89.94 78 HIS A N 1
ATOM 590 C CA . HIS A 1 78 ? 13.078 -14.447 -14.467 1.00 89.94 78 HIS A CA 1
ATOM 591 C C . HIS A 1 78 ? 12.662 -14.714 -13.019 1.00 89.94 78 HIS A C 1
ATOM 593 O O . HIS A 1 78 ? 11.956 -15.682 -12.755 1.00 89.94 78 HIS A O 1
ATOM 599 N N . ARG A 1 79 ? 12.958 -13.781 -12.109 1.00 88.12 79 ARG A N 1
ATOM 600 C CA . ARG A 1 79 ? 12.549 -13.869 -10.700 1.00 88.12 79 ARG A CA 1
ATOM 601 C C . ARG A 1 79 ? 11.021 -13.860 -10.522 1.00 88.12 79 ARG A C 1
ATOM 603 O O . ARG A 1 79 ? 10.486 -14.570 -9.674 1.00 88.12 79 ARG A O 1
ATOM 610 N N . LEU A 1 80 ? 10.287 -13.112 -11.354 1.00 88.81 80 LEU A N 1
ATOM 611 C CA . LEU A 1 80 ? 8.817 -13.175 -11.389 1.00 88.81 80 LEU A CA 1
ATOM 612 C C . LEU A 1 80 ? 8.295 -14.513 -11.945 1.00 88.81 80 LEU A C 1
ATOM 614 O O . LEU A 1 80 ? 7.242 -14.980 -11.508 1.00 88.81 80 LEU A O 1
ATOM 618 N N . ILE A 1 81 ? 9.000 -15.120 -12.908 1.00 90.81 81 ILE A N 1
ATOM 619 C CA . ILE A 1 81 ? 8.655 -16.432 -13.481 1.00 90.81 81 ILE A CA 1
ATOM 620 C C . ILE A 1 81 ? 8.870 -17.529 -12.439 1.00 90.81 81 ILE A C 1
ATOM 622 O O . ILE A 1 81 ? 7.980 -18.355 -12.261 1.00 90.81 81 ILE A O 1
ATOM 626 N N . GLU A 1 82 ? 9.995 -17.510 -11.721 1.00 91.19 82 GLU A N 1
ATOM 627 C CA . GLU A 1 82 ? 10.282 -18.440 -10.619 1.00 91.19 82 GLU A CA 1
ATOM 628 C C . GLU A 1 82 ? 9.193 -18.393 -9.540 1.00 91.19 82 GLU A C 1
ATOM 630 O O . GLU A 1 82 ? 8.775 -19.426 -9.024 1.00 91.19 82 GLU A O 1
ATOM 635 N N . ALA A 1 83 ? 8.668 -17.199 -9.251 1.00 87.50 83 ALA A N 1
ATOM 636 C CA . ALA A 1 83 ? 7.549 -17.017 -8.331 1.00 87.50 83 ALA A CA 1
ATOM 637 C C . ALA A 1 83 ? 6.173 -17.391 -8.928 1.00 87.50 83 ALA A C 1
ATOM 639 O O . ALA A 1 83 ? 5.165 -17.344 -8.222 1.00 87.50 83 ALA A O 1
ATOM 640 N N . GLY A 1 84 ? 6.091 -17.711 -10.225 1.00 88.25 84 GLY A N 1
ATOM 641 C CA . GLY A 1 84 ? 4.835 -17.986 -10.932 1.00 88.25 84 GLY A CA 1
ATOM 642 C C . GLY A 1 84 ? 3.923 -16.762 -11.089 1.00 88.25 84 GLY A C 1
ATOM 643 O O . GLY A 1 84 ? 2.718 -16.912 -11.288 1.00 88.25 84 GLY A O 1
ATOM 644 N N . ARG A 1 85 ? 4.470 -15.544 -10.965 1.00 92.00 85 ARG A N 1
ATOM 645 C CA . ARG A 1 85 ? 3.729 -14.266 -10.995 1.00 92.00 85 ARG A CA 1
ATOM 646 C C . ARG A 1 85 ? 4.083 -13.377 -12.187 1.00 92.00 85 ARG A C 1
ATOM 648 O O . ARG A 1 85 ? 3.676 -12.220 -12.218 1.00 92.00 85 ARG A O 1
ATOM 655 N N . ALA A 1 86 ? 4.828 -13.879 -13.167 1.00 90.06 86 ALA A N 1
ATOM 656 C CA . ALA A 1 86 ? 5.209 -13.097 -14.339 1.00 90.06 86 ALA A CA 1
ATOM 657 C C . ALA A 1 86 ? 4.024 -12.812 -15.272 1.00 90.06 86 ALA A C 1
ATOM 659 O O . ALA A 1 86 ? 3.290 -13.717 -15.664 1.00 90.06 86 ALA A O 1
ATOM 660 N N . GLY A 1 87 ? 3.878 -11.545 -15.655 1.00 87.31 87 GLY A N 1
ATOM 661 C CA . GLY A 1 87 ? 2.974 -11.079 -16.700 1.00 87.31 87 GLY A CA 1
ATOM 662 C C . GLY A 1 87 ? 3.717 -10.619 -17.958 1.00 87.31 87 GLY A C 1
ATOM 663 O O . GLY A 1 87 ? 4.813 -11.086 -18.279 1.00 87.31 87 GLY A O 1
ATOM 664 N N . SER A 1 88 ? 3.090 -9.692 -18.685 1.00 86.31 88 SER A N 1
ATOM 665 C CA . SER A 1 88 ? 3.650 -9.075 -19.889 1.00 86.31 88 SER A CA 1
ATOM 666 C C . SER A 1 88 ? 4.776 -8.086 -19.554 1.00 86.31 88 SER A C 1
ATOM 668 O O . SER A 1 88 ? 4.806 -7.502 -18.472 1.00 86.31 88 SER A O 1
ATOM 670 N N . VAL A 1 89 ? 5.719 -7.905 -20.481 1.00 87.19 89 VAL A N 1
ATOM 671 C CA . VAL A 1 89 ? 6.765 -6.879 -20.387 1.00 87.19 89 VAL A CA 1
ATOM 672 C C . VAL A 1 89 ? 6.622 -5.953 -21.582 1.00 87.19 89 VAL A C 1
ATOM 674 O O . VAL A 1 89 ? 6.639 -6.417 -22.722 1.00 87.19 89 VAL A O 1
ATOM 677 N N . ARG A 1 90 ? 6.485 -4.651 -21.333 1.00 84.81 90 ARG A N 1
ATOM 678 C CA . ARG A 1 90 ? 6.364 -3.624 -22.370 1.00 84.81 90 ARG A CA 1
ATOM 679 C C . ARG A 1 90 ? 7.412 -2.543 -22.159 1.00 84.81 90 ARG A C 1
ATOM 681 O O . ARG A 1 90 ? 7.656 -2.112 -21.036 1.00 84.81 90 ARG A O 1
ATOM 688 N N . LYS A 1 91 ? 8.022 -2.091 -23.250 1.00 84.69 91 LYS A N 1
ATOM 689 C CA . LYS A 1 91 ? 8.879 -0.904 -23.260 1.00 84.69 91 LYS A CA 1
ATOM 690 C C . LYS A 1 91 ? 8.095 0.209 -23.934 1.00 84.69 91 LYS A C 1
ATOM 692 O O . LYS A 1 91 ? 7.658 0.043 -25.069 1.00 84.69 91 LYS A O 1
ATOM 697 N N . VAL A 1 92 ? 7.891 1.305 -23.223 1.00 83.44 92 VAL A N 1
ATOM 698 C CA . VAL A 1 92 ? 7.119 2.451 -23.694 1.00 83.44 92 VAL A CA 1
ATOM 699 C C . VAL A 1 92 ? 8.042 3.652 -23.741 1.00 83.44 92 VAL A C 1
ATOM 701 O O . VAL A 1 92 ? 8.720 3.968 -22.765 1.00 83.44 92 VAL A O 1
ATOM 704 N N . ARG A 1 93 ? 8.073 4.318 -24.892 1.00 79.38 93 ARG A N 1
ATOM 705 C CA . ARG A 1 93 ? 8.737 5.610 -25.043 1.00 79.38 93 ARG A CA 1
ATOM 706 C C . ARG A 1 93 ? 7.724 6.670 -24.645 1.00 79.38 93 ARG A C 1
ATOM 708 O O . ARG A 1 93 ? 6.800 6.936 -25.403 1.00 79.3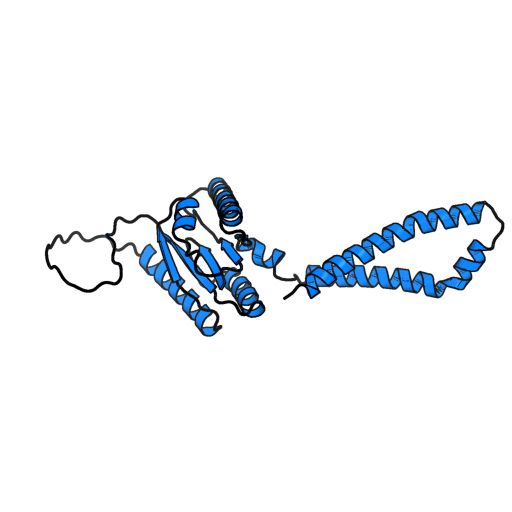8 93 ARG A O 1
ATOM 715 N N . ALA A 1 94 ? 7.855 7.200 -23.439 1.00 74.69 94 ALA A N 1
ATOM 716 C CA . ALA A 1 94 ? 6.969 8.247 -22.959 1.00 74.69 94 ALA A CA 1
ATOM 717 C C . ALA A 1 94 ? 7.751 9.244 -22.108 1.00 74.69 94 ALA A C 1
ATOM 719 O O . ALA A 1 94 ? 8.419 8.867 -21.143 1.00 74.69 94 ALA A O 1
ATOM 720 N N . GLN A 1 95 ? 7.649 10.519 -22.470 1.00 71.19 95 GLN A N 1
ATOM 721 C CA . GLN A 1 95 ? 8.220 11.634 -21.711 1.00 71.19 95 GLN A CA 1
ATOM 722 C C . GLN A 1 95 ? 7.186 12.249 -20.764 1.00 71.19 95 GLN A C 1
ATOM 724 O O . GLN A 1 95 ? 7.551 12.950 -19.818 1.00 71.19 95 GLN A O 1
ATOM 729 N N . SER A 1 96 ? 5.897 11.993 -21.005 1.00 76.81 96 SER A N 1
ATOM 730 C CA . SER A 1 96 ? 4.792 12.537 -20.223 1.00 76.81 96 SER A CA 1
ATOM 731 C C . SER A 1 96 ? 3.870 11.448 -19.673 1.00 76.81 96 SER A C 1
ATOM 733 O O . SER A 1 96 ? 3.683 10.387 -20.264 1.00 76.81 96 SER A O 1
ATOM 735 N N . ALA A 1 97 ? 3.218 11.740 -18.546 1.00 78.94 97 ALA A N 1
ATOM 736 C CA . ALA A 1 97 ? 2.217 10.861 -17.938 1.00 78.94 97 ALA A CA 1
ATOM 737 C C . ALA A 1 97 ? 1.038 10.527 -18.878 1.00 78.94 97 ALA A C 1
ATOM 739 O O . ALA A 1 97 ? 0.407 9.481 -18.737 1.00 78.94 97 ALA A O 1
ATOM 740 N N . ARG A 1 98 ? 0.733 11.412 -19.837 1.00 83.25 98 ARG A N 1
ATOM 741 C CA . ARG A 1 98 ? -0.365 11.230 -20.798 1.00 83.25 98 ARG A CA 1
ATOM 742 C C . ARG A 1 98 ? -0.033 10.191 -21.865 1.00 83.25 98 ARG A C 1
ATOM 744 O O . ARG A 1 98 ? -0.891 9.380 -22.184 1.00 83.25 98 ARG A O 1
ATOM 751 N N . GLU A 1 99 ? 1.199 10.182 -22.365 1.00 83.00 99 GLU A N 1
ATOM 752 C CA . GLU A 1 99 ? 1.675 9.161 -23.315 1.00 83.00 99 GLU A CA 1
ATOM 753 C C . GLU A 1 99 ? 1.691 7.767 -22.678 1.00 83.00 99 GLU A C 1
ATOM 755 O O . GLU A 1 99 ? 1.296 6.782 -23.303 1.00 83.00 99 GLU A O 1
ATOM 760 N N . VAL A 1 100 ? 2.074 7.686 -21.397 1.00 83.75 100 VAL A N 1
ATOM 761 C CA . VAL A 1 100 ? 1.988 6.436 -20.630 1.00 83.75 100 VAL A CA 1
ATOM 762 C C . VAL A 1 100 ? 0.543 5.949 -20.570 1.00 83.75 100 VAL A C 1
ATOM 764 O O . VAL A 1 100 ? 0.281 4.786 -20.856 1.00 83.75 100 VAL A O 1
ATOM 767 N N . LEU A 1 101 ? -0.405 6.837 -20.256 1.00 85.19 101 LEU A N 1
ATOM 768 C CA . LEU A 1 101 ? -1.827 6.497 -20.182 1.00 85.19 101 LEU A CA 1
ATOM 769 C C . LEU A 1 101 ? -2.399 6.004 -21.519 1.00 85.19 101 LEU A C 1
ATOM 771 O O . LEU A 1 101 ? -3.254 5.120 -21.509 1.00 85.19 101 LEU A O 1
ATOM 775 N N . ASP A 1 102 ? -1.959 6.574 -22.641 1.00 83.25 102 ASP A N 1
ATOM 776 C CA . ASP A 1 102 ? -2.402 6.157 -23.978 1.00 83.25 102 ASP A CA 1
ATOM 777 C C . ASP A 1 102 ? -1.847 4.778 -24.361 1.00 83.25 102 ASP A C 1
ATOM 779 O O . ASP A 1 102 ? -2.506 3.987 -25.030 1.00 83.25 102 ASP A O 1
ATOM 783 N N . THR A 1 103 ? -0.659 4.444 -23.853 1.00 84.75 103 THR A N 1
ATOM 784 C CA . THR A 1 103 ? -0.026 3.142 -24.103 1.00 84.75 103 THR A CA 1
ATOM 785 C C . THR A 1 103 ? -0.549 2.030 -23.183 1.00 84.75 103 THR A C 1
ATOM 787 O O . THR A 1 103 ? -0.356 0.842 -23.462 1.00 84.75 103 THR A O 1
ATOM 790 N N . ILE A 1 104 ? -1.196 2.383 -22.066 1.00 84.56 104 ILE A N 1
ATOM 791 C CA . ILE A 1 104 ? -1.795 1.404 -21.155 1.00 84.56 104 ILE A CA 1
ATOM 792 C C . ILE A 1 104 ? -3.019 0.775 -21.821 1.00 84.56 104 ILE A C 1
ATOM 794 O O . ILE A 1 104 ? -4.000 1.439 -22.158 1.00 84.56 104 ILE A O 1
ATOM 798 N N . ASP A 1 105 ? -2.974 -0.547 -21.943 1.00 78.25 105 ASP A N 1
ATOM 799 C CA . ASP A 1 105 ? -4.057 -1.334 -22.507 1.00 78.25 105 ASP A CA 1
ATOM 800 C C . ASP A 1 105 ? -5.253 -1.379 -21.544 1.00 78.25 105 ASP A C 1
ATOM 802 O O . ASP A 1 105 ? -5.240 -2.070 -20.526 1.00 78.25 105 ASP A O 1
ATOM 806 N N . ARG A 1 106 ? -6.314 -0.638 -21.869 1.00 79.88 106 ARG A N 1
ATOM 807 C CA . ARG A 1 106 ? -7.533 -0.566 -21.044 1.00 79.88 106 ARG A CA 1
ATOM 808 C C . ARG A 1 106 ? -8.393 -1.826 -21.120 1.00 79.88 106 ARG A C 1
ATOM 810 O O . ARG A 1 106 ? -9.376 -1.925 -20.388 1.00 79.88 106 ARG A O 1
ATOM 817 N N . THR A 1 107 ? -8.066 -2.767 -22.007 1.00 79.94 107 THR A N 1
ATOM 818 C CA . THR A 1 107 ? -8.792 -4.040 -22.112 1.00 79.94 107 THR A CA 1
ATOM 819 C C . THR A 1 107 ? -8.404 -5.010 -20.998 1.00 79.94 107 THR A C 1
ATOM 821 O O . THR A 1 107 ? -9.190 -5.894 -20.652 1.00 79.94 107 THR A O 1
ATOM 824 N N . VAL A 1 108 ? -7.228 -4.819 -20.388 1.00 81.56 108 VAL A N 1
ATOM 825 C CA . VAL A 1 108 ? -6.740 -5.646 -19.286 1.00 81.56 108 VAL A CA 1
ATOM 826 C C . VAL A 1 108 ? -7.201 -5.056 -17.946 1.00 81.56 108 VAL A C 1
ATOM 828 O O . VAL A 1 108 ? -6.900 -3.900 -17.642 1.00 81.56 108 VAL A O 1
ATOM 831 N N . PRO A 1 109 ? -7.904 -5.825 -17.091 1.00 83.94 109 PRO A N 1
ATOM 832 C CA . PRO A 1 109 ? -8.307 -5.350 -15.773 1.00 83.94 109 PRO A CA 1
ATOM 833 C C . PRO A 1 109 ? -7.100 -5.305 -14.822 1.00 83.94 109 PRO A C 1
ATOM 835 O O . PRO A 1 109 ? -6.690 -6.306 -14.213 1.00 83.94 109 PRO A O 1
ATOM 838 N N . TYR A 1 110 ? -6.522 -4.115 -14.678 1.00 88.56 110 TYR A N 1
ATOM 839 C CA . TYR A 1 110 ? -5.522 -3.839 -13.653 1.00 88.56 110 TYR A CA 1
ATOM 840 C C . TYR A 1 110 ? -6.199 -3.580 -12.304 1.00 88.56 110 TYR A C 1
ATOM 842 O O . TYR A 1 110 ? -7.166 -2.833 -12.202 1.00 88.56 110 TYR A O 1
ATOM 850 N N . SER A 1 111 ? -5.686 -4.214 -11.255 1.00 88.12 111 SER A N 1
ATOM 851 C CA . SER A 1 111 ? -6.178 -4.059 -9.880 1.00 88.12 111 SER A CA 1
ATOM 852 C C . SER A 1 111 ? -5.346 -3.040 -9.101 1.00 88.12 111 SER A C 1
ATOM 854 O O . SER A 1 111 ? -5.829 -2.473 -8.127 1.00 88.12 111 SER A O 1
ATOM 856 N N . LEU A 1 112 ? -4.101 -2.807 -9.529 1.00 90.69 112 LEU A N 1
ATOM 857 C CA . LEU A 1 112 ? -3.165 -1.864 -8.925 1.00 90.69 112 LEU A CA 1
ATOM 858 C C . LEU A 1 112 ? -2.120 -1.439 -9.948 1.00 90.69 112 LEU A C 1
ATOM 860 O O . LEU A 1 112 ? -1.594 -2.274 -10.691 1.00 90.69 112 LEU A O 1
ATOM 864 N N . VAL A 1 113 ? -1.791 -0.153 -9.930 1.00 91.75 113 VAL A N 1
ATOM 865 C CA . VAL A 1 113 ? -0.649 0.392 -10.662 1.00 91.75 113 VAL A CA 1
ATOM 866 C C . VAL A 1 113 ? 0.401 0.852 -9.659 1.00 91.75 113 VAL A C 1
ATOM 868 O O . VAL A 1 113 ? 0.119 1.611 -8.732 1.00 91.75 113 VAL A O 1
ATOM 871 N N . VAL A 1 114 ? 1.622 0.375 -9.845 1.00 92.12 114 VAL A N 1
ATOM 872 C CA . VAL A 1 114 ? 2.794 0.702 -9.046 1.00 92.12 114 VAL A CA 1
ATOM 873 C C . VAL A 1 114 ? 3.710 1.586 -9.870 1.00 92.12 114 VAL A C 1
ATOM 875 O O . VAL A 1 114 ? 4.139 1.197 -10.954 1.00 92.12 114 VAL A O 1
ATOM 878 N N . ILE A 1 115 ? 4.055 2.747 -9.328 1.00 91.50 115 ILE A N 1
ATOM 879 C CA . ILE A 1 115 ? 4.994 3.681 -9.945 1.00 91.50 115 ILE A CA 1
ATOM 880 C C . ILE A 1 115 ? 6.298 3.653 -9.160 1.00 91.50 115 ILE A C 1
ATOM 882 O O . ILE A 1 115 ? 6.333 3.976 -7.971 1.00 91.50 115 ILE A O 1
ATOM 886 N N . GLY A 1 116 ? 7.362 3.231 -9.829 1.00 88.94 116 GLY A N 1
ATOM 887 C CA . GLY A 1 116 ? 8.712 3.235 -9.297 1.00 88.94 116 GLY A CA 1
ATOM 888 C C . GLY A 1 116 ? 9.434 4.555 -9.497 1.00 88.94 116 GLY A C 1
ATOM 889 O O . GLY A 1 116 ? 8.831 5.619 -9.642 1.00 88.94 116 GLY A O 1
ATOM 890 N N . ASP A 1 117 ? 10.760 4.480 -9.518 1.00 87.12 117 ASP A N 1
ATOM 891 C CA . ASP A 1 117 ? 11.571 5.620 -9.920 1.00 87.12 117 ASP A CA 1
ATOM 892 C C . ASP A 1 117 ? 11.405 5.867 -11.432 1.00 87.12 117 ASP A C 1
ATOM 894 O O . ASP A 1 117 ? 11.801 5.065 -12.284 1.00 87.12 117 ASP A O 1
ATOM 898 N N . VAL A 1 118 ? 10.767 6.994 -11.737 1.00 86.25 118 VAL A N 1
ATOM 899 C CA . VAL A 1 118 ? 10.495 7.516 -13.081 1.00 86.25 118 VAL A CA 1
ATOM 900 C C . VAL A 1 118 ? 11.059 8.929 -13.192 1.00 86.25 118 VAL A C 1
ATOM 902 O O . VAL A 1 118 ? 11.168 9.612 -12.175 1.00 86.25 118 VAL A O 1
ATOM 905 N N . PHE A 1 119 ? 11.412 9.383 -14.395 1.00 84.75 119 PHE A N 1
ATOM 906 C CA . PHE A 1 119 ? 12.061 10.678 -14.648 1.00 84.75 119 PHE A CA 1
ATOM 907 C C . PHE A 1 119 ? 13.410 10.820 -13.925 1.00 84.75 119 PHE A C 1
ATOM 909 O O . PHE A 1 119 ? 13.705 11.853 -13.311 1.00 84.75 119 PHE A O 1
ATOM 916 N N . CYS A 1 120 ? 14.235 9.772 -13.979 1.00 82.88 120 CYS A N 1
ATOM 917 C CA . CYS A 1 120 ? 15.533 9.709 -13.306 1.00 82.88 120 CYS A CA 1
ATOM 918 C C . CYS A 1 120 ? 16.519 10.786 -13.789 1.00 82.88 120 CYS A C 1
ATOM 920 O O . CYS A 1 120 ? 17.397 11.171 -13.020 1.00 82.88 120 CYS A O 1
ATOM 922 N N . GLU A 1 121 ? 16.354 11.301 -15.010 1.00 82.56 121 GLU A N 1
ATOM 923 C CA . GLU A 1 121 ? 17.159 12.400 -15.566 1.00 82.56 121 GLU A CA 1
ATOM 924 C C . GLU A 1 121 ? 16.892 13.764 -14.904 1.00 82.56 121 GLU A C 1
ATOM 926 O O . GLU A 1 121 ? 17.707 14.684 -15.000 1.00 82.56 121 GLU A O 1
ATOM 931 N N . LYS A 1 122 ? 15.737 13.943 -14.252 1.00 84.56 122 LYS A N 1
ATOM 932 C CA . LYS A 1 122 ? 15.362 15.221 -13.634 1.00 84.56 122 LYS A CA 1
ATOM 933 C C . LYS A 1 122 ? 15.885 15.307 -12.200 1.00 84.56 122 LYS A C 1
ATOM 935 O O . LYS A 1 122 ? 16.038 14.309 -11.498 1.00 84.56 122 LYS A O 1
ATOM 940 N N . ASN A 1 123 ? 16.090 16.539 -11.726 1.00 89.19 123 ASN A N 1
ATOM 941 C CA . ASN A 1 123 ? 16.419 16.786 -10.321 1.00 89.19 123 ASN A CA 1
ATOM 942 C C . ASN A 1 123 ? 15.336 16.182 -9.407 1.00 89.19 123 ASN A C 1
ATOM 944 O O . ASN A 1 123 ? 14.156 16.183 -9.752 1.00 89.19 123 ASN A O 1
ATOM 948 N N . HIS A 1 124 ? 15.726 15.725 -8.220 1.00 85.38 124 HIS A N 1
ATOM 949 C CA . HIS A 1 124 ? 14.872 15.064 -7.240 1.00 85.38 124 HIS A CA 1
ATOM 950 C C . HIS A 1 124 ? 13.534 15.786 -6.998 1.00 85.38 124 HIS A C 1
ATOM 952 O O . HIS A 1 124 ? 12.487 15.145 -6.982 1.00 85.38 124 HIS A O 1
ATOM 958 N N . ALA A 1 125 ? 13.543 17.120 -6.883 1.00 87.50 125 ALA A N 1
ATOM 959 C CA . ALA A 1 125 ? 12.319 17.904 -6.694 1.00 87.50 125 ALA A CA 1
ATOM 960 C C . ALA A 1 125 ? 11.371 17.841 -7.908 1.00 87.50 125 ALA A C 1
ATOM 962 O O . ALA A 1 125 ? 10.162 17.672 -7.750 1.00 87.50 125 ALA A O 1
ATOM 963 N N . ALA A 1 126 ? 11.919 17.938 -9.122 1.00 86.38 126 ALA A N 1
ATOM 964 C CA . ALA A 1 126 ? 11.148 17.827 -10.357 1.00 86.38 126 ALA A CA 1
ATOM 965 C C . ALA A 1 126 ? 10.640 16.395 -10.565 1.00 86.38 126 ALA A C 1
ATOM 967 O O . ALA A 1 126 ? 9.483 16.203 -10.924 1.00 86.38 126 ALA A O 1
ATOM 968 N N . ARG A 1 127 ? 11.473 15.398 -10.251 1.00 87.31 127 ARG A N 1
ATOM 969 C CA . ARG A 1 127 ? 11.133 13.978 -10.310 1.00 87.31 127 ARG A CA 1
ATOM 970 C C . ARG A 1 127 ? 9.928 13.643 -9.439 1.00 87.31 127 ARG A C 1
ATOM 972 O O . ARG A 1 127 ? 8.955 13.087 -9.929 1.00 87.31 127 ARG A O 1
ATOM 979 N N . THR A 1 128 ? 9.965 14.031 -8.166 1.00 87.38 128 THR A N 1
ATOM 980 C CA . THR A 1 128 ? 8.867 13.773 -7.223 1.00 87.38 128 THR A CA 1
ATOM 981 C C . THR A 1 128 ? 7.586 14.485 -7.652 1.00 87.38 128 THR A C 1
ATOM 983 O O . THR A 1 128 ? 6.509 13.898 -7.592 1.00 87.38 128 THR A O 1
ATOM 986 N N . ARG A 1 129 ? 7.687 15.729 -8.137 1.00 89.75 129 ARG A N 1
ATOM 987 C CA . ARG A 1 129 ? 6.528 16.470 -8.648 1.00 89.75 129 ARG A CA 1
ATOM 988 C C . ARG A 1 129 ? 5.889 15.774 -9.853 1.00 89.75 129 ARG A C 1
ATOM 990 O O . ARG A 1 129 ? 4.682 15.566 -9.839 1.00 89.75 129 ARG A O 1
ATOM 997 N N . LEU A 1 130 ? 6.685 15.403 -10.856 1.00 88.19 130 LEU A N 1
ATOM 998 C CA . LEU A 1 130 ? 6.199 14.749 -12.076 1.00 88.19 130 LEU A CA 1
ATOM 999 C C . LEU A 1 130 ? 5.663 13.341 -11.801 1.00 88.19 130 LEU A C 1
ATOM 1001 O O . LEU A 1 130 ? 4.632 12.959 -12.345 1.00 88.19 130 LEU A O 1
ATOM 1005 N N . ALA A 1 131 ? 6.313 12.584 -10.915 1.00 88.31 131 ALA A N 1
ATOM 1006 C CA . ALA A 1 131 ? 5.819 11.280 -10.487 1.00 88.31 131 ALA A CA 1
ATOM 1007 C C . ALA A 1 131 ? 4.466 11.405 -9.763 1.00 88.31 131 ALA A C 1
ATOM 1009 O O . ALA A 1 131 ? 3.555 10.632 -10.039 1.00 88.31 131 ALA A O 1
ATOM 1010 N N . ASN A 1 132 ? 4.299 12.405 -8.890 1.00 90.31 132 ASN A N 1
ATOM 1011 C CA . ASN A 1 132 ? 3.020 12.672 -8.222 1.00 90.31 132 ASN A CA 1
ATOM 1012 C C . ASN A 1 132 ? 1.925 13.105 -9.205 1.00 90.31 132 ASN A C 1
ATOM 1014 O O . ASN A 1 132 ? 0.780 12.681 -9.070 1.00 90.31 132 ASN A O 1
ATOM 1018 N N . GLU A 1 133 ? 2.266 13.922 -10.200 1.00 91.00 133 GLU A N 1
ATOM 1019 C CA . GLU A 1 133 ? 1.344 14.290 -11.277 1.00 91.00 133 GLU A CA 1
ATOM 1020 C C . GLU A 1 133 ? 0.913 13.056 -12.081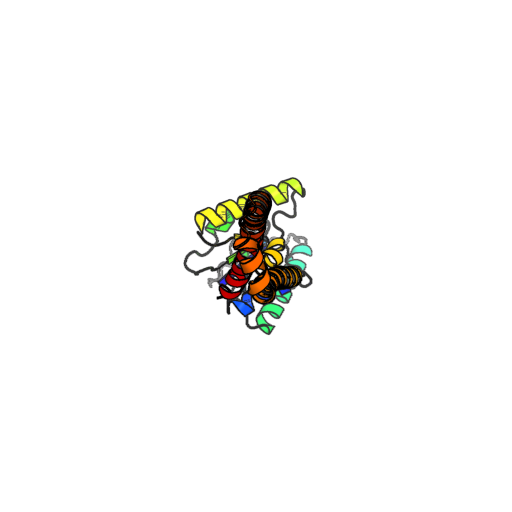 1.00 91.00 133 GLU A C 1
ATOM 1022 O O . GLU A 1 133 ? -0.272 12.877 -12.353 1.00 91.00 133 GLU A O 1
ATOM 1027 N N . MET A 1 134 ? 1.850 12.152 -12.381 1.00 89.00 134 MET A N 1
ATOM 1028 C CA . MET A 1 134 ? 1.556 10.893 -13.063 1.00 89.00 134 MET A CA 1
ATOM 1029 C C . MET A 1 134 ? 0.645 9.979 -12.238 1.00 89.00 134 MET A C 1
ATOM 1031 O O . MET A 1 134 ? -0.306 9.428 -12.788 1.00 89.00 134 MET A O 1
ATOM 1035 N N . VAL A 1 135 ? 0.886 9.852 -10.927 1.00 91.19 135 VAL A N 1
ATOM 1036 C CA . VAL A 1 135 ? -0.012 9.125 -10.010 1.00 91.19 135 VAL A CA 1
ATOM 1037 C C . VAL A 1 135 ? -1.421 9.705 -10.077 1.00 91.19 135 VAL A C 1
ATOM 1039 O O . VAL A 1 135 ? -2.375 8.951 -10.245 1.00 91.19 135 VAL A O 1
ATOM 1042 N N . GLY A 1 136 ? -1.549 11.033 -9.970 1.00 89.94 136 GLY A N 1
ATOM 1043 C CA . GLY A 1 136 ? -2.840 11.719 -10.005 1.00 89.94 136 GLY A CA 1
ATOM 1044 C C . GLY A 1 136 ? -3.590 11.464 -11.310 1.00 89.94 136 GLY A C 1
ATOM 1045 O O . GLY A 1 136 ? -4.729 11.006 -11.289 1.00 89.94 136 GLY A O 1
ATOM 1046 N N . LEU A 1 137 ? -2.919 11.658 -12.447 1.00 89.88 137 LEU A N 1
ATOM 1047 C CA . LEU A 1 137 ? -3.516 11.451 -13.767 1.00 89.88 137 LEU A CA 1
ATOM 1048 C C . LEU A 1 137 ? -3.932 9.996 -14.003 1.00 89.88 137 LEU A C 1
ATOM 1050 O O . LEU A 1 137 ? -5.023 9.742 -14.514 1.00 89.88 137 LEU A O 1
ATOM 1054 N N . LEU A 1 138 ? -3.091 9.031 -13.621 1.00 89.19 138 LEU A N 1
ATOM 1055 C CA . LEU A 1 138 ? -3.418 7.614 -13.769 1.00 89.19 138 LEU A CA 1
ATOM 1056 C C . LEU A 1 138 ? -4.569 7.208 -12.842 1.00 89.19 138 LEU A C 1
ATOM 1058 O O . LEU A 1 138 ? -5.464 6.490 -13.281 1.00 89.19 138 LEU A O 1
ATOM 1062 N N . ALA A 1 139 ? -4.598 7.698 -11.601 1.00 89.06 139 ALA A N 1
ATOM 1063 C CA . ALA A 1 139 ? -5.678 7.408 -10.659 1.00 89.06 139 ALA A CA 1
ATOM 1064 C C . ALA A 1 139 ? -7.026 7.975 -11.135 1.00 89.06 139 ALA A C 1
ATOM 1066 O O . ALA A 1 139 ? -8.046 7.286 -11.067 1.00 89.06 139 ALA A O 1
ATOM 1067 N N . GLU A 1 140 ? -7.031 9.202 -11.664 1.00 89.81 140 GLU A N 1
ATOM 1068 C CA . GLU A 1 140 ? -8.234 9.849 -12.201 1.00 89.81 140 GLU A CA 1
ATOM 1069 C C . GLU A 1 140 ? -8.782 9.126 -13.437 1.00 89.81 140 GLU A C 1
ATOM 1071 O O . GLU A 1 140 ? -9.994 8.930 -13.559 1.00 89.81 140 GLU A O 1
ATOM 1076 N N . GLN A 1 141 ? -7.900 8.719 -14.353 1.00 89.44 141 GLN A N 1
ATOM 1077 C CA . GLN A 1 141 ? -8.300 8.179 -15.655 1.00 89.44 141 GLN A CA 1
ATOM 1078 C C . GLN A 1 141 ? -8.577 6.674 -15.623 1.00 89.44 141 GLN A C 1
ATOM 1080 O O . GLN A 1 141 ? -9.521 6.216 -16.266 1.00 89.44 141 GLN A O 1
ATOM 1085 N N . LEU A 1 142 ? -7.790 5.899 -14.870 1.00 84.94 142 LEU A N 1
ATOM 1086 C CA . LEU A 1 142 ? -7.953 4.445 -14.783 1.00 84.94 142 LEU A CA 1
ATOM 1087 C C . LEU A 1 142 ? -8.973 4.025 -13.717 1.00 84.94 142 LEU A C 1
ATOM 1089 O O . LEU A 1 142 ? -9.456 2.898 -13.769 1.00 84.94 142 LEU A O 1
ATOM 1093 N N . ARG A 1 143 ? -9.324 4.908 -12.765 1.00 86.75 143 ARG A N 1
ATOM 1094 C CA . ARG A 1 143 ? -10.193 4.600 -11.605 1.00 86.75 143 ARG A CA 1
ATOM 1095 C C . ARG A 1 143 ? -9.717 3.390 -10.786 1.00 86.75 143 ARG A C 1
ATOM 1097 O O . ARG A 1 143 ? -10.515 2.698 -10.158 1.00 86.75 143 ARG A O 1
ATOM 1104 N N . ILE A 1 144 ? -8.412 3.144 -10.801 1.00 88.38 144 ILE A N 1
ATOM 1105 C CA . ILE A 1 144 ? -7.727 2.042 -10.121 1.00 88.38 144 ILE A CA 1
ATOM 1106 C C . ILE A 1 144 ? -6.749 2.669 -9.121 1.00 88.38 144 ILE A C 1
ATOM 1108 O O . ILE A 1 144 ? -6.225 3.752 -9.395 1.00 88.38 144 ILE A O 1
ATOM 1112 N N . PRO A 1 145 ? -6.491 2.048 -7.956 1.00 87.81 145 PRO A N 1
ATOM 1113 C CA . PRO A 1 145 ? -5.479 2.547 -7.037 1.00 87.81 145 PRO A CA 1
ATOM 1114 C C . PRO A 1 145 ? -4.108 2.606 -7.719 1.00 87.81 145 PRO A C 1
ATOM 1116 O O . PRO A 1 145 ? -3.626 1.624 -8.289 1.00 87.81 145 PRO A O 1
ATOM 1119 N N . VAL A 1 146 ? -3.475 3.772 -7.625 1.00 89.62 146 VAL A N 1
ATOM 1120 C CA . VAL A 1 146 ? -2.119 4.014 -8.112 1.00 89.62 146 VAL A CA 1
ATOM 1121 C C . VAL A 1 146 ? -1.263 4.402 -6.921 1.00 89.62 146 VAL A C 1
ATOM 1123 O O . VAL A 1 146 ? -1.622 5.312 -6.173 1.00 89.62 146 VAL A O 1
ATOM 1126 N N . VAL A 1 147 ? -0.152 3.701 -6.719 1.00 89.81 147 VAL A N 1
ATOM 1127 C CA . VAL A 1 147 ? 0.718 3.907 -5.557 1.00 89.81 147 VAL A CA 1
ATOM 1128 C C . VAL A 1 147 ? 2.176 3.988 -5.957 1.00 89.81 147 VAL A C 1
ATOM 1130 O O . VAL A 1 147 ? 2.626 3.339 -6.902 1.00 89.81 147 VAL A O 1
ATOM 1133 N N . HIS A 1 148 ? 2.939 4.750 -5.182 1.00 90.25 148 HIS A N 1
ATOM 1134 C CA . HIS A 1 148 ? 4.389 4.737 -5.291 1.00 90.25 148 HIS A CA 1
ATOM 1135 C C . HIS A 1 148 ? 4.953 3.416 -4.775 1.00 90.25 148 HIS A C 1
ATOM 1137 O O . HIS A 1 148 ? 4.502 2.874 -3.765 1.00 90.25 148 HIS A O 1
ATOM 1143 N N . GLN A 1 149 ? 6.021 2.947 -5.406 1.00 86.00 149 GLN A N 1
ATOM 1144 C CA . GLN A 1 149 ? 6.774 1.755 -5.020 1.00 86.00 149 GLN A CA 1
ATOM 1145 C C . GLN A 1 149 ? 7.191 1.782 -3.539 1.00 86.00 149 GLN A C 1
ATOM 1147 O O . GLN A 1 149 ? 7.109 0.776 -2.834 1.00 86.00 149 GLN A O 1
ATOM 1152 N N . LYS A 1 150 ? 7.561 2.964 -3.031 1.00 81.50 150 LYS A N 1
ATOM 1153 C CA . LYS A 1 150 ? 7.953 3.187 -1.626 1.00 81.50 150 LYS A CA 1
ATOM 1154 C C . LYS A 1 150 ? 6.781 3.071 -0.648 1.00 81.50 150 LYS A C 1
ATOM 1156 O O . LYS A 1 150 ? 6.988 2.809 0.535 1.00 81.50 150 LYS A O 1
ATOM 1161 N N . GLU A 1 151 ? 5.555 3.246 -1.128 1.00 80.25 151 GLU A N 1
ATOM 1162 C CA . GLU A 1 151 ? 4.343 3.227 -0.312 1.00 80.25 151 GLU A CA 1
ATOM 1163 C C . GLU A 1 151 ? 3.681 1.850 -0.255 1.00 80.25 151 GLU A C 1
ATOM 1165 O O . GLU A 1 151 ? 2.893 1.614 0.660 1.00 80.25 151 GLU A O 1
ATOM 1170 N N . ILE A 1 152 ? 4.037 0.919 -1.151 1.00 80.25 152 ILE A N 1
ATOM 1171 C CA . ILE A 1 152 ? 3.469 -0.440 -1.186 1.00 80.25 152 ILE A CA 1
ATOM 1172 C C . ILE A 1 152 ? 3.570 -1.116 0.175 1.00 80.25 152 ILE A C 1
ATOM 1174 O O . ILE A 1 152 ? 2.581 -1.641 0.684 1.00 80.25 152 ILE A O 1
ATOM 1178 N N . LYS A 1 153 ? 4.748 -1.048 0.805 1.00 71.31 153 LYS A N 1
ATOM 1179 C CA . LYS A 1 153 ? 4.961 -1.644 2.125 1.00 71.31 153 LYS A CA 1
ATOM 1180 C C . LYS A 1 153 ? 4.039 -1.033 3.175 1.00 71.31 153 LYS A C 1
ATOM 1182 O O . LYS A 1 153 ? 3.450 -1.752 3.964 1.00 71.31 153 LYS A O 1
ATOM 1187 N N . THR A 1 154 ? 3.886 0.285 3.190 1.00 66.38 154 THR A N 1
ATOM 1188 C CA . THR A 1 154 ? 3.103 0.982 4.224 1.00 66.38 154 THR A CA 1
ATOM 1189 C C . THR A 1 154 ? 1.595 0.834 4.018 1.00 66.38 154 THR A C 1
ATOM 1191 O O . THR A 1 154 ? 0.823 0.783 4.985 1.00 66.38 154 THR A O 1
ATOM 1194 N N . GLN A 1 155 ? 1.158 0.804 2.759 1.00 66.94 155 GLN A N 1
ATOM 1195 C CA . GLN A 1 155 ? -0.255 0.739 2.409 1.00 66.94 155 GLN A CA 1
ATOM 1196 C C . GLN A 1 155 ? -0.784 -0.700 2.424 1.00 66.94 155 GLN A C 1
ATOM 1198 O O . GLN A 1 155 ? -1.849 -0.928 3.005 1.00 66.94 155 GLN A O 1
ATOM 1203 N N . TYR A 1 156 ? -0.025 -1.656 1.881 1.00 63.44 156 TYR A N 1
ATOM 1204 C CA . TYR A 1 156 ? -0.497 -3.021 1.620 1.00 63.44 156 TYR A CA 1
ATOM 1205 C C . TYR A 1 156 ? 0.152 -4.105 2.481 1.00 63.44 156 TYR A C 1
ATOM 1207 O O . TYR A 1 156 ? -0.403 -5.196 2.593 1.00 63.44 156 TYR A O 1
ATOM 1215 N N . LEU A 1 157 ? 1.280 -3.832 3.140 1.00 65.00 157 LEU A N 1
ATOM 1216 C CA . LEU A 1 157 ? 1.879 -4.777 4.080 1.00 65.00 157 LEU A CA 1
ATOM 1217 C C . LEU A 1 157 ? 1.589 -4.307 5.509 1.00 65.00 157 LEU A C 1
ATOM 1219 O O . LEU A 1 157 ? 2.004 -3.229 5.932 1.00 65.00 157 LEU A O 1
ATOM 1223 N N . PHE A 1 158 ? 0.842 -5.111 6.271 1.00 64.25 158 PHE A N 1
ATOM 1224 C CA . PHE A 1 158 ? 0.680 -4.894 7.709 1.00 64.25 158 PHE A CA 1
ATOM 1225 C C . PHE A 1 158 ? 2.055 -4.966 8.371 1.00 64.25 158 PHE A C 1
ATOM 1227 O O . PHE A 1 158 ? 2.570 -6.046 8.656 1.00 64.25 158 PHE A O 1
ATOM 1234 N N . GLY A 1 159 ? 2.674 -3.808 8.592 1.00 68.75 159 GLY A N 1
ATOM 1235 C CA . GLY A 1 159 ? 3.968 -3.745 9.253 1.00 68.75 159 GLY A CA 1
ATOM 1236 C C . GLY A 1 159 ? 3.890 -4.364 10.649 1.00 68.75 159 GLY A C 1
ATOM 1237 O O . GLY A 1 159 ? 2.877 -4.243 11.342 1.00 68.75 159 GLY A O 1
ATOM 1238 N N . THR A 1 160 ? 4.982 -4.970 11.106 1.00 72.69 160 THR A N 1
ATOM 1239 C CA . THR A 1 160 ? 5.114 -5.512 12.471 1.00 72.69 160 THR A CA 1
ATOM 1240 C C . THR A 1 160 ? 4.745 -4.482 13.547 1.00 72.69 160 THR A C 1
ATOM 1242 O O . THR A 1 160 ? 4.112 -4.819 14.544 1.00 72.69 160 THR A O 1
ATOM 1245 N N . GLY A 1 161 ? 5.025 -3.195 13.316 1.00 79.75 161 GLY A N 1
ATOM 1246 C CA . GLY A 1 161 ? 4.590 -2.111 14.203 1.00 79.75 161 GLY A CA 1
ATOM 1247 C C . GLY A 1 161 ? 3.067 -1.923 14.283 1.00 79.75 161 GLY A C 1
ATOM 1248 O O . GLY A 1 161 ? 2.550 -1.580 15.345 1.00 79.75 161 GLY A O 1
ATOM 1249 N N . GLN A 1 162 ? 2.322 -2.178 13.200 1.00 81.06 162 GLN A N 1
ATOM 1250 C CA . GLN A 1 162 ? 0.854 -2.126 13.217 1.00 81.06 162 GLN A CA 1
ATOM 1251 C C . GLN A 1 162 ? 0.266 -3.293 14.015 1.00 81.06 162 GLN A C 1
ATOM 1253 O O . GLN A 1 162 ? -0.700 -3.085 14.745 1.00 81.06 162 GLN A O 1
ATOM 1258 N N . TRP A 1 163 ? 0.889 -4.474 13.951 1.00 83.12 163 TRP A N 1
ATOM 1259 C CA . TRP A 1 163 ? 0.543 -5.624 14.793 1.00 83.12 163 TRP A CA 1
ATOM 1260 C C . TRP A 1 163 ? 0.727 -5.328 16.278 1.00 83.12 163 TRP A C 1
ATOM 1262 O O . TRP A 1 163 ? -0.204 -5.515 17.059 1.00 83.12 163 TRP A O 1
ATOM 1272 N N . VAL A 1 164 ? 1.892 -4.796 16.663 1.00 87.44 164 VAL A N 1
ATOM 1273 C CA . VAL A 1 164 ? 2.156 -4.406 18.057 1.00 87.44 164 VAL A CA 1
ATOM 1274 C C . VAL A 1 164 ? 1.154 -3.348 18.510 1.00 87.44 164 VAL A C 1
ATOM 1276 O O . VAL A 1 164 ? 0.557 -3.484 19.573 1.00 87.44 164 VAL A O 1
ATOM 1279 N N . ARG A 1 165 ? 0.902 -2.319 17.692 1.00 87.62 165 ARG A N 1
ATOM 1280 C CA . ARG A 1 165 ? -0.069 -1.269 18.026 1.00 87.62 165 ARG A CA 1
ATOM 1281 C C . ARG A 1 165 ? -1.488 -1.816 18.182 1.00 87.62 165 ARG A C 1
ATOM 1283 O O . ARG A 1 165 ? -2.171 -1.424 19.123 1.00 87.62 165 ARG A O 1
ATOM 1290 N N . MET A 1 166 ? -1.921 -2.714 17.294 1.00 88.94 166 MET A N 1
ATOM 1291 C CA . MET A 1 166 ? -3.218 -3.388 17.392 1.00 88.94 166 MET A CA 1
ATOM 1292 C C . MET A 1 166 ? -3.305 -4.200 18.685 1.00 88.94 166 MET A C 1
ATOM 1294 O O . MET A 1 166 ? -4.279 -4.062 19.419 1.00 88.94 166 MET A O 1
ATOM 1298 N N . PHE A 1 167 ? -2.274 -4.987 18.997 1.00 91.19 167 PHE A N 1
ATOM 1299 C CA . PHE A 1 167 ? -2.239 -5.810 20.201 1.00 91.19 167 PHE A CA 1
ATOM 1300 C C . PHE A 1 167 ? -2.251 -4.962 21.476 1.00 91.19 167 PHE A C 1
ATOM 1302 O O . PHE A 1 167 ? -3.030 -5.240 22.377 1.00 91.19 167 PHE A O 1
ATOM 1309 N N . VAL A 1 168 ? -1.463 -3.884 21.534 1.00 92.94 168 VAL A N 1
ATOM 1310 C CA . VAL A 1 168 ? -1.443 -2.957 22.676 1.00 92.94 168 VAL A CA 1
ATOM 1311 C C . VAL A 1 168 ? -2.796 -2.268 22.846 1.00 92.94 168 VAL A C 1
ATOM 1313 O O . VAL A 1 168 ? -3.324 -2.245 23.952 1.00 92.94 168 VAL A O 1
ATOM 1316 N N . MET A 1 169 ? -3.397 -1.745 21.770 1.00 90.56 169 MET A N 1
ATOM 1317 C CA . MET A 1 169 ? -4.722 -1.111 21.848 1.00 90.56 169 MET A CA 1
ATOM 1318 C C . MET A 1 169 ? -5.808 -2.104 22.277 1.00 90.56 169 MET A C 1
ATOM 1320 O O . MET A 1 169 ? -6.636 -1.771 23.125 1.00 90.56 169 MET A O 1
ATOM 1324 N N . GLY A 1 170 ? -5.778 -3.327 21.741 1.00 92.12 170 GLY A N 1
ATOM 1325 C CA . GLY A 1 170 ? -6.684 -4.406 22.132 1.00 92.12 170 GLY A CA 1
ATOM 1326 C C . GLY A 1 170 ? -6.492 -4.827 23.589 1.00 92.12 170 GLY A C 1
ATOM 1327 O O . GLY A 1 170 ? -7.470 -4.945 24.322 1.00 92.12 170 GLY A O 1
ATOM 1328 N N . ALA A 1 171 ? -5.245 -4.973 24.042 1.00 93.31 171 ALA A N 1
ATOM 1329 C CA . ALA A 1 171 ? -4.912 -5.314 25.421 1.00 93.31 171 ALA A CA 1
ATOM 1330 C C . ALA A 1 171 ? -5.353 -4.221 26.400 1.00 93.31 171 ALA A C 1
ATOM 1332 O O . ALA A 1 171 ? -5.946 -4.533 27.425 1.00 93.31 171 ALA A O 1
ATOM 1333 N N . VAL A 1 172 ? -5.138 -2.941 26.077 1.00 93.62 172 VAL A N 1
ATOM 1334 C CA . VAL A 1 172 ? -5.614 -1.818 26.901 1.00 93.62 172 VAL A CA 1
ATOM 1335 C C . VAL A 1 172 ? -7.140 -1.805 26.974 1.00 93.62 172 VAL A C 1
ATOM 1337 O O . VAL A 1 172 ? -7.691 -1.674 28.064 1.00 93.62 172 VAL A O 1
ATOM 1340 N N . ALA A 1 173 ? -7.838 -1.988 25.849 1.00 92.25 173 ALA A N 1
ATOM 1341 C CA . ALA A 1 173 ? -9.298 -2.070 25.846 1.00 92.25 173 ALA A CA 1
ATOM 1342 C C . ALA A 1 173 ? -9.804 -3.260 26.684 1.00 92.25 173 ALA A C 1
ATOM 1344 O O . ALA A 1 173 ? -10.717 -3.095 27.493 1.00 92.25 173 ALA A O 1
ATOM 1345 N N . ALA A 1 174 ? -9.176 -4.432 26.550 1.00 93.12 174 ALA A N 1
ATOM 1346 C CA . ALA A 1 174 ? -9.500 -5.620 27.335 1.00 93.12 174 ALA A CA 1
ATOM 1347 C C . ALA A 1 174 ? -9.216 -5.422 28.832 1.00 93.12 174 ALA A C 1
ATOM 1349 O O . ALA A 1 174 ? -10.032 -5.817 29.656 1.00 93.12 174 ALA A O 1
ATOM 1350 N N . LEU A 1 175 ? -8.110 -4.767 29.195 1.00 94.56 175 LEU A N 1
ATOM 1351 C CA . LEU A 1 175 ? -7.783 -4.441 30.585 1.00 94.56 175 LEU A CA 1
ATOM 1352 C C . LEU A 1 175 ? -8.793 -3.469 31.193 1.00 94.56 175 LEU A C 1
ATOM 1354 O O . LEU A 1 175 ? -9.230 -3.699 32.315 1.00 94.56 175 LEU A O 1
ATOM 1358 N N . ILE A 1 176 ? -9.201 -2.423 30.466 1.00 90.81 176 ILE A N 1
ATOM 1359 C CA . ILE A 1 176 ? -10.256 -1.505 30.925 1.00 90.81 176 ILE A CA 1
ATOM 1360 C C . ILE A 1 176 ? -11.555 -2.283 31.147 1.00 90.81 176 ILE A C 1
ATOM 1362 O O . ILE A 1 176 ? -12.187 -2.142 32.191 1.00 90.81 176 ILE A O 1
ATOM 1366 N N . PHE A 1 177 ? -11.930 -3.140 30.196 1.00 91.00 177 PHE A N 1
ATOM 1367 C CA . PHE A 1 177 ? -13.128 -3.965 30.302 1.00 91.00 177 PHE A CA 1
ATOM 1368 C C . PHE A 1 177 ? -13.064 -4.897 31.522 1.00 91.00 177 PHE A C 1
ATOM 1370 O O . PHE A 1 177 ? -13.963 -4.879 32.359 1.00 91.00 177 PHE A O 1
ATOM 1377 N N . LEU A 1 178 ? -11.974 -5.649 31.685 1.00 93.38 178 LEU A N 1
ATOM 1378 C CA . LEU A 1 178 ? -11.772 -6.541 32.827 1.00 93.38 178 LEU A CA 1
ATOM 1379 C C . LEU A 1 178 ? -11.734 -5.783 34.155 1.00 93.38 178 LEU A C 1
ATOM 1381 O O . LEU A 1 178 ? -12.312 -6.258 35.125 1.00 93.38 178 LEU A O 1
ATOM 1385 N N . ALA A 1 179 ? -11.111 -4.605 34.212 1.00 90.69 179 ALA A N 1
ATOM 1386 C CA . ALA A 1 179 ? -11.074 -3.784 35.418 1.00 90.69 179 ALA A CA 1
ATOM 1387 C C . ALA A 1 179 ? -12.475 -3.309 35.826 1.00 90.69 179 ALA A C 1
ATOM 1389 O O . ALA A 1 179 ? -12.813 -3.354 37.009 1.00 90.69 179 ALA A O 1
ATOM 1390 N N . VAL A 1 180 ? -13.311 -2.904 34.864 1.00 89.75 180 VAL A N 1
ATOM 1391 C CA . VAL A 1 180 ? -14.710 -2.534 35.130 1.00 89.75 180 VAL A CA 1
ATOM 1392 C C . VAL A 1 180 ? -15.502 -3.743 35.628 1.00 89.75 180 VAL A C 1
ATOM 1394 O O . VAL A 1 180 ? -16.236 -3.622 36.606 1.00 89.75 180 VAL A O 1
ATOM 1397 N N . PHE A 1 181 ? -15.329 -4.913 35.007 1.00 91.00 181 PHE A N 1
ATOM 1398 C CA . PHE A 1 181 ? -16.031 -6.138 35.403 1.00 91.00 181 PHE A CA 1
ATOM 1399 C C . PHE A 1 181 ? -15.580 -6.678 36.769 1.00 91.00 181 PHE A C 1
ATOM 1401 O O . PHE A 1 181 ? -16.417 -7.056 37.584 1.00 91.00 181 PHE A O 1
ATOM 1408 N N . ALA A 1 182 ? -14.278 -6.666 37.057 1.00 93.69 182 ALA A N 1
ATOM 1409 C CA . ALA A 1 182 ? -13.728 -7.136 38.328 1.00 93.69 182 ALA A CA 1
ATOM 1410 C C . ALA A 1 182 ? -14.147 -6.251 39.513 1.00 93.69 182 ALA A C 1
ATOM 1412 O O . ALA A 1 182 ? -14.329 -6.750 40.620 1.00 93.69 182 ALA A O 1
ATOM 1413 N N . ASN A 1 183 ? -14.337 -4.949 39.281 1.00 90.75 183 ASN A N 1
ATOM 1414 C CA . ASN A 1 183 ? -14.700 -3.986 40.321 1.00 90.75 183 ASN A CA 1
ATOM 1415 C C . ASN A 1 183 ? -16.187 -3.594 40.282 1.00 90.75 183 ASN A C 1
ATOM 1417 O O . ASN A 1 183 ? -16.557 -2.551 40.818 1.00 90.75 183 ASN A O 1
ATOM 1421 N N . GLN A 1 184 ? -17.060 -4.419 39.688 1.00 89.38 184 GLN A N 1
ATOM 1422 C CA . GLN A 1 184 ? -18.495 -4.121 39.574 1.00 89.38 184 GLN A CA 1
ATOM 1423 C C . GLN A 1 184 ? -19.143 -3.783 40.918 1.00 89.38 184 GLN A C 1
ATOM 1425 O O . GLN A 1 184 ? -19.835 -2.774 41.013 1.00 89.38 184 GLN A O 1
ATOM 1430 N N . GLN A 1 185 ? -18.896 -4.583 41.961 1.00 86.12 185 GLN A N 1
ATOM 1431 C CA . GLN A 1 185 ? -19.473 -4.342 43.289 1.00 86.12 185 GLN A CA 1
ATOM 1432 C C . GLN A 1 185 ? -19.033 -2.993 43.863 1.00 86.12 185 GLN A C 1
ATOM 1434 O O . GLN A 1 185 ? -19.866 -2.221 44.317 1.00 86.12 185 GLN A O 1
ATOM 1439 N N . GLN A 1 186 ? -17.748 -2.657 43.747 1.00 86.31 186 GLN A N 1
ATOM 1440 C CA . GLN A 1 186 ? -17.217 -1.380 44.228 1.00 86.31 186 GLN A CA 1
ATOM 1441 C C . GLN A 1 186 ? -17.808 -0.195 43.457 1.00 86.31 186 GLN A C 1
ATOM 1443 O O . GLN A 1 186 ? -18.105 0.840 44.049 1.00 86.31 186 GLN A O 1
ATOM 1448 N N . ILE A 1 187 ? -18.008 -0.347 42.145 1.00 85.25 187 ILE A N 1
ATOM 1449 C CA . ILE A 1 187 ? -18.647 0.665 41.299 1.00 85.25 187 ILE A CA 1
ATOM 1450 C C . ILE A 1 187 ? -20.114 0.862 41.710 1.00 85.25 187 ILE A C 1
ATOM 1452 O O . ILE A 1 187 ? -20.561 2.002 41.846 1.00 85.25 187 ILE A O 1
ATOM 1456 N N . PHE A 1 188 ? -20.854 -0.225 41.949 1.00 84.75 188 PHE A N 1
ATOM 1457 C CA . PHE A 1 188 ? -22.242 -0.166 42.417 1.00 84.75 188 PHE A CA 1
ATOM 1458 C C . PHE A 1 188 ? -22.356 0.456 43.810 1.00 84.75 188 PHE A C 1
ATOM 1460 O O . PHE A 1 188 ? -23.186 1.343 44.018 1.00 84.75 188 PHE A O 1
ATOM 1467 N N . ASP A 1 189 ? -21.487 0.062 44.738 1.00 84.81 189 ASP A N 1
ATOM 1468 C CA . ASP A 1 189 ? -21.441 0.619 46.087 1.00 84.81 189 ASP A CA 1
ATOM 1469 C C . ASP A 1 189 ? -21.124 2.118 46.045 1.00 84.81 189 ASP A C 1
ATOM 1471 O O . ASP A 1 189 ? -21.783 2.914 46.718 1.00 84.81 189 ASP A O 1
ATOM 1475 N N . PHE A 1 190 ? -20.175 2.533 45.201 1.00 80.62 190 PHE A N 1
ATOM 1476 C CA . PHE A 1 190 ? -19.830 3.941 45.010 1.00 80.62 190 PHE A CA 1
ATOM 1477 C C . PHE A 1 190 ? -20.982 4.749 44.394 1.00 80.62 190 PHE A C 1
ATOM 1479 O O . PHE A 1 190 ? -21.208 5.886 44.799 1.00 80.62 190 PHE A O 1
ATOM 1486 N N . TYR A 1 191 ? -21.752 4.156 43.477 1.00 79.81 191 TYR A N 1
ATOM 1487 C CA . TYR A 1 191 ? -22.944 4.774 42.889 1.00 79.81 191 TYR A CA 1
ATOM 1488 C C . TYR A 1 191 ? -24.116 4.889 43.881 1.00 79.81 191 TYR A C 1
ATOM 1490 O O . TYR A 1 191 ? -24.852 5.877 43.869 1.00 79.81 191 TYR A O 1
ATOM 1498 N N . SER A 1 192 ? -24.288 3.895 44.761 1.00 82.50 192 SER A N 1
ATOM 1499 C CA . SER A 1 192 ? -25.372 3.851 45.757 1.00 82.50 192 SER A CA 1
ATOM 1500 C C . SER A 1 192 ? -25.195 4.834 46.922 1.00 82.50 192 SER A C 1
ATOM 1502 O O . SER A 1 192 ? -26.168 5.134 47.622 1.00 82.50 192 SER A O 1
ATOM 1504 N N . ARG A 1 193 ? -23.986 5.378 47.133 1.00 79.94 193 ARG A N 1
ATOM 1505 C CA . ARG A 1 193 ? -23.752 6.392 48.168 1.00 79.94 193 ARG A CA 1
ATOM 1506 C C . ARG A 1 193 ? -24.549 7.661 47.849 1.00 79.94 193 ARG A C 1
ATOM 1508 O O . ARG A 1 193 ? -24.507 8.207 46.749 1.00 79.94 193 ARG A O 1
ATOM 1515 N N . GLN A 1 194 ? -25.293 8.154 48.841 1.00 73.50 194 GLN A N 1
ATOM 1516 C CA . GLN A 1 194 ? -26.121 9.363 48.714 1.00 73.50 194 GLN A CA 1
ATOM 1517 C C . GLN A 1 194 ? -25.316 10.673 48.760 1.00 73.50 194 GLN A C 1
ATOM 1519 O O . GLN A 1 194 ? -25.902 11.748 48.665 1.00 73.50 194 GLN A O 1
ATOM 1524 N N . ASP A 1 195 ? -23.990 10.605 48.875 1.00 84.50 195 ASP A N 1
ATOM 1525 C CA . ASP A 1 195 ? -23.141 11.787 48.954 1.00 84.50 195 ASP A CA 1
ATOM 1526 C C . ASP A 1 195 ? -22.970 12.459 47.579 1.00 84.50 195 ASP A C 1
ATOM 1528 O O . ASP A 1 195 ? -22.539 11.839 46.600 1.00 84.50 195 ASP A O 1
ATOM 1532 N N . THR A 1 196 ? -23.282 13.753 47.504 1.00 82.31 196 THR A N 1
ATOM 1533 C CA . THR A 1 196 ? -23.217 14.559 46.277 1.00 82.31 196 THR A CA 1
ATOM 1534 C C . THR A 1 196 ? -21.805 14.580 45.683 1.00 82.31 196 THR A C 1
ATOM 1536 O O . THR A 1 196 ? -21.658 14.546 44.459 1.00 82.31 196 THR A O 1
ATOM 1539 N N . GLY A 1 197 ? -20.764 14.560 46.527 1.00 85.38 197 GLY A N 1
ATOM 1540 C CA . GLY A 1 197 ? -19.367 14.525 46.079 1.00 85.38 197 GLY A CA 1
ATOM 1541 C C . GLY A 1 197 ? -19.024 13.249 45.304 1.00 85.38 197 GLY A C 1
ATOM 1542 O O . GLY A 1 197 ? -18.421 13.309 44.231 1.00 85.38 197 GLY A O 1
ATOM 1543 N N . SER A 1 198 ? -19.483 12.094 45.797 1.00 82.12 198 SER A N 1
ATOM 1544 C CA . SER A 1 198 ? -19.255 10.794 45.148 1.00 82.12 198 SER A CA 1
ATOM 1545 C C . SER A 1 198 ? -19.936 10.681 43.778 1.00 82.12 198 SER A C 1
ATOM 1547 O O . SER A 1 198 ? -19.346 10.158 42.832 1.00 82.12 198 SER A O 1
ATOM 1549 N N . ARG A 1 199 ? -21.126 11.272 43.617 1.00 84.25 199 ARG A N 1
ATOM 1550 C CA . ARG A 1 199 ? -21.845 11.300 42.332 1.00 84.25 199 ARG A CA 1
ATOM 1551 C C . ARG A 1 199 ? -21.119 12.126 41.277 1.00 84.25 199 ARG A C 1
ATOM 1553 O O . ARG A 1 199 ? -20.997 11.680 40.139 1.00 84.25 199 ARG A O 1
ATOM 1560 N N . ILE A 1 200 ? -20.609 13.303 41.650 1.00 87.50 200 ILE A N 1
ATOM 1561 C CA . ILE A 1 200 ? -19.840 14.156 40.731 1.00 87.50 200 ILE A CA 1
ATOM 1562 C C . ILE A 1 200 ? -18.555 13.440 40.301 1.00 87.50 200 ILE A C 1
ATOM 1564 O O . ILE A 1 200 ? -18.252 13.398 39.110 1.00 87.50 200 ILE A O 1
ATOM 1568 N N . ALA A 1 201 ? -17.838 12.818 41.244 1.00 86.88 201 ALA A N 1
ATOM 1569 C CA . ALA A 1 201 ? -16.629 12.052 40.944 1.00 86.88 201 ALA A CA 1
ATOM 1570 C C . ALA A 1 201 ? -16.908 10.869 40.000 1.00 86.88 201 ALA A C 1
ATOM 1572 O O . ALA A 1 201 ? -16.148 10.638 39.060 1.00 86.88 201 ALA A O 1
ATOM 1573 N N . PHE A 1 202 ? -18.020 10.157 40.203 1.00 86.62 202 PHE A N 1
ATOM 1574 C CA . PHE A 1 202 ? -18.428 9.054 39.334 1.00 86.62 202 PHE A CA 1
ATOM 1575 C C . PHE A 1 202 ? -18.735 9.521 37.905 1.00 86.62 202 PHE A C 1
ATOM 1577 O O . PHE A 1 202 ? -18.227 8.946 36.941 1.00 86.62 202 PHE A O 1
ATOM 1584 N N . VAL A 1 203 ? -19.520 10.594 37.760 1.00 89.00 203 VAL A N 1
ATOM 1585 C CA . VAL A 1 203 ? -19.856 11.171 36.448 1.00 89.00 203 VAL A CA 1
ATOM 1586 C C . VAL A 1 203 ? -18.601 11.679 35.736 1.00 89.00 203 VAL A C 1
ATOM 1588 O O . VAL A 1 203 ? -18.428 11.414 34.548 1.00 89.00 203 VAL A O 1
ATOM 1591 N N . ALA A 1 204 ? -17.692 12.344 36.456 1.00 90.38 204 ALA A N 1
ATOM 1592 C CA . ALA A 1 204 ? -16.412 12.786 35.907 1.00 90.38 204 ALA A CA 1
ATOM 1593 C C . ALA A 1 204 ? -15.541 11.601 35.451 1.00 90.38 204 ALA A C 1
ATOM 1595 O O . ALA A 1 204 ? -14.960 11.644 34.367 1.00 90.38 204 ALA A O 1
ATOM 1596 N N . GLY A 1 205 ? -15.498 10.518 36.233 1.00 89.12 205 GLY A N 1
ATOM 1597 C CA . GLY A 1 205 ? -14.793 9.288 35.869 1.00 89.12 205 GLY A CA 1
ATOM 1598 C C . GLY A 1 205 ? -15.342 8.656 34.589 1.00 89.12 205 GLY A C 1
ATOM 1599 O O . GLY A 1 205 ? -14.577 8.360 33.673 1.00 89.12 205 GLY A O 1
ATOM 1600 N N . LEU A 1 206 ? -16.667 8.521 34.478 1.00 89.50 206 LEU A N 1
ATOM 1601 C CA . LEU A 1 206 ? -17.341 8.045 33.262 1.00 89.50 206 LEU A CA 1
ATOM 1602 C C . LEU A 1 206 ? -17.047 8.935 32.050 1.00 89.50 206 LEU A C 1
ATOM 1604 O O . LEU A 1 206 ? -16.761 8.419 30.969 1.00 89.50 206 LEU A O 1
ATOM 1608 N N . ALA A 1 207 ? -17.071 10.257 32.236 1.00 93.31 207 ALA A N 1
ATOM 1609 C CA . ALA A 1 207 ? -16.809 11.225 31.175 1.00 93.31 207 ALA A CA 1
ATOM 1610 C C . ALA A 1 207 ? -15.392 11.110 30.590 1.00 93.31 207 ALA A C 1
ATOM 1612 O O . ALA A 1 207 ? -15.191 11.456 29.430 1.00 93.31 207 ALA A O 1
ATOM 1613 N N . VAL A 1 208 ? -14.422 10.595 31.353 1.00 92.31 208 VAL A N 1
ATOM 1614 C CA . VAL A 1 208 ? -13.052 10.337 30.873 1.00 92.31 208 VAL A CA 1
ATOM 1615 C C . VAL A 1 208 ? -12.896 8.906 30.355 1.00 92.31 208 VAL A C 1
ATOM 1617 O O . VAL A 1 208 ? -12.307 8.686 29.295 1.00 92.31 208 VAL A O 1
ATOM 1620 N N . LEU A 1 209 ? -13.435 7.923 31.080 1.00 90.69 209 LEU A N 1
ATOM 1621 C CA . LEU A 1 209 ? -13.245 6.504 30.778 1.00 90.69 209 LEU A CA 1
ATOM 1622 C C . LEU A 1 209 ? -13.937 6.095 29.470 1.00 90.69 209 LEU A C 1
ATOM 1624 O O . LEU A 1 209 ? -13.360 5.345 28.684 1.00 90.69 209 LEU A O 1
ATOM 1628 N N . VAL A 1 210 ? -15.153 6.594 29.218 1.00 91.94 210 VAL A N 1
ATOM 1629 C CA . VAL A 1 210 ? -15.936 6.218 28.029 1.00 91.94 210 VAL A CA 1
ATOM 1630 C C . VAL A 1 210 ? -15.257 6.682 26.734 1.00 91.94 210 VAL A C 1
ATOM 1632 O O . VAL A 1 210 ? -15.050 5.834 25.861 1.00 91.94 210 VAL A O 1
ATOM 1635 N N . PRO A 1 211 ? -14.831 7.955 26.578 1.00 93.81 211 PRO A N 1
ATOM 1636 C CA . PRO A 1 211 ? -14.087 8.378 25.391 1.00 93.81 211 PRO A CA 1
ATOM 1637 C C . PRO A 1 211 ? -12.756 7.647 25.220 1.00 93.81 211 PRO A C 1
ATOM 1639 O O . PRO A 1 211 ? -12.394 7.300 24.096 1.00 93.81 211 PRO A O 1
ATOM 1642 N N . LEU A 1 212 ? -12.040 7.373 26.317 1.00 91.19 212 LEU A N 1
ATOM 1643 C CA . LEU A 1 212 ? -10.773 6.642 26.269 1.00 91.19 212 LEU A CA 1
ATOM 1644 C C . LEU A 1 212 ? -10.975 5.211 25.756 1.00 91.19 212 LEU A C 1
ATOM 1646 O O . LEU A 1 212 ? -10.263 4.767 24.853 1.00 91.19 212 LEU A O 1
ATOM 1650 N N . PHE A 1 213 ? -11.973 4.504 26.291 1.00 92.06 213 PHE A N 1
ATOM 1651 C CA . PHE A 1 213 ? -12.326 3.166 25.829 1.00 92.06 213 PHE A CA 1
ATOM 1652 C C . PHE A 1 213 ? -12.765 3.184 24.364 1.00 92.06 213 PHE A C 1
ATOM 1654 O O . PHE A 1 213 ? -12.274 2.380 23.573 1.00 92.06 213 PHE A O 1
ATOM 1661 N N . ALA A 1 214 ? -13.628 4.128 23.977 1.00 92.62 214 ALA A N 1
ATOM 1662 C CA . ALA A 1 214 ? -14.082 4.275 22.598 1.00 92.62 214 ALA A CA 1
ATOM 1663 C C . ALA A 1 214 ? -12.915 4.536 21.632 1.00 92.62 214 ALA A C 1
ATOM 1665 O O . ALA A 1 214 ? -12.874 3.958 20.546 1.00 92.62 214 ALA A O 1
ATOM 1666 N N . TRP A 1 215 ? -11.934 5.351 22.032 1.00 93.50 215 TRP A N 1
ATOM 1667 C CA . TRP A 1 215 ? -10.734 5.608 21.238 1.00 93.50 215 TRP A CA 1
ATOM 1668 C C . TRP A 1 215 ? -9.867 4.351 21.075 1.00 93.50 215 TRP A C 1
ATOM 1670 O O . TRP A 1 215 ? -9.487 4.012 19.951 1.00 93.50 215 TRP A O 1
ATOM 1680 N N . CYS A 1 216 ? -9.606 3.615 22.160 1.00 90.69 216 CYS A N 1
ATOM 1681 C CA . CYS A 1 216 ? -8.832 2.369 22.119 1.00 90.69 216 CYS A CA 1
ATOM 1682 C C . CYS A 1 216 ? -9.539 1.281 21.300 1.00 90.69 216 CYS A C 1
ATOM 1684 O O . CYS A 1 216 ? -8.939 0.686 20.403 1.00 90.69 216 CYS A O 1
ATOM 1686 N N . TYR A 1 217 ? -10.823 1.048 21.573 1.00 91.94 217 TYR A N 1
ATOM 1687 C CA . TYR A 1 217 ? -11.629 0.041 20.891 1.00 91.94 217 TYR A CA 1
ATOM 1688 C C . TYR A 1 217 ? -11.848 0.389 19.416 1.00 91.94 217 TYR A C 1
ATOM 1690 O O . TYR A 1 217 ? -11.725 -0.477 18.551 1.00 91.94 217 TYR A O 1
ATOM 1698 N N . GLY A 1 218 ? -12.106 1.660 19.098 1.00 89.81 218 GLY A N 1
ATOM 1699 C CA . GLY A 1 218 ? -12.224 2.137 17.722 1.00 89.81 218 GLY A CA 1
ATOM 1700 C C . GLY A 1 218 ? -10.910 2.003 16.950 1.00 89.81 218 GLY A C 1
A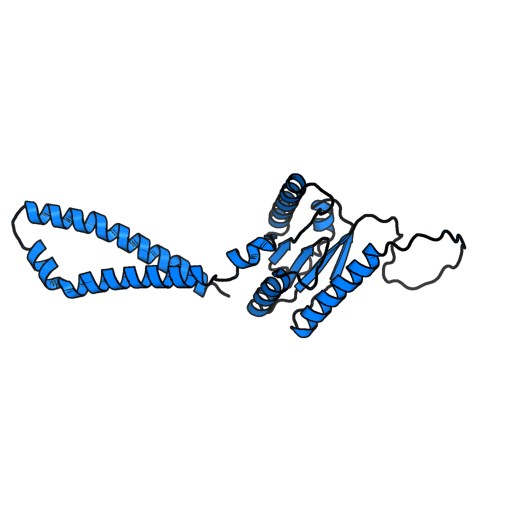TOM 1701 O O . GLY A 1 218 ? -10.910 1.540 15.809 1.00 89.81 218 GLY A O 1
ATOM 1702 N N . GLY A 1 219 ? -9.779 2.334 17.582 1.00 88.19 219 GLY A N 1
ATOM 1703 C CA . GLY A 1 219 ? -8.445 2.130 17.015 1.00 88.19 219 GLY A CA 1
ATOM 1704 C C . GLY A 1 219 ? -8.152 0.657 16.725 1.00 88.19 219 GLY A C 1
ATOM 1705 O O . GLY A 1 219 ? -7.741 0.322 15.611 1.00 88.19 219 GLY A O 1
ATOM 1706 N N . PHE A 1 220 ? -8.438 -0.222 17.689 1.00 90.12 220 PHE A N 1
ATOM 1707 C CA . PHE A 1 220 ? -8.335 -1.671 17.524 1.00 90.12 220 PHE A CA 1
ATOM 1708 C C . PHE A 1 220 ? -9.227 -2.174 16.386 1.00 90.12 220 PHE A C 1
ATOM 1710 O O . PHE A 1 220 ? -8.729 -2.808 15.464 1.00 90.12 220 PHE A O 1
ATOM 1717 N N . THR A 1 221 ? -10.516 -1.828 16.395 1.00 88.12 221 THR A N 1
ATOM 1718 C CA . THR A 1 221 ? -11.490 -2.280 15.391 1.00 88.12 221 THR A CA 1
ATOM 1719 C C . THR A 1 221 ? -11.111 -1.804 13.994 1.00 88.12 221 THR A C 1
ATOM 1721 O O . THR A 1 221 ? -11.218 -2.563 13.040 1.00 88.12 221 THR A O 1
ATOM 1724 N N . ARG A 1 222 ? -10.598 -0.578 13.841 1.00 85.81 222 ARG A N 1
ATOM 1725 C CA . ARG A 1 222 ? -10.130 -0.072 12.543 1.00 85.81 222 ARG A CA 1
ATOM 1726 C C . ARG A 1 222 ? -8.941 -0.868 12.008 1.00 85.81 222 ARG A C 1
ATOM 1728 O O . ARG A 1 222 ? -8.905 -1.168 10.818 1.00 85.81 222 ARG A O 1
ATOM 1735 N N . LEU A 1 223 ? -7.975 -1.197 12.869 1.00 84.56 223 LEU A N 1
ATOM 1736 C CA . LEU A 1 223 ? -6.824 -2.028 12.500 1.00 84.56 223 LEU A CA 1
ATOM 1737 C C . LEU A 1 223 ? -7.250 -3.472 12.219 1.00 84.56 223 LEU A C 1
ATOM 1739 O O . LEU A 1 223 ? -6.807 -4.049 11.235 1.00 84.56 223 LEU A O 1
ATOM 1743 N N . PHE A 1 224 ? -8.162 -4.014 13.018 1.00 84.44 224 PHE A N 1
ATOM 1744 C CA . PHE A 1 224 ? -8.706 -5.355 12.851 1.00 84.44 224 PHE A CA 1
ATOM 1745 C C . PHE A 1 224 ? -9.539 -5.491 11.572 1.00 84.44 224 PHE A C 1
ATOM 1747 O O . PHE A 1 224 ? -9.366 -6.439 10.820 1.00 84.44 224 PHE A O 1
ATOM 1754 N N . LEU A 1 225 ? -10.389 -4.513 11.255 1.00 83.44 225 LEU A N 1
ATOM 1755 C CA . LEU A 1 225 ? -11.117 -4.478 9.987 1.00 83.44 225 LEU A CA 1
ATOM 1756 C C . LEU A 1 225 ? -10.169 -4.304 8.808 1.00 83.44 225 LEU A C 1
ATOM 1758 O O . LEU A 1 225 ? -10.367 -4.940 7.782 1.00 83.44 225 LEU A O 1
ATOM 1762 N N . ARG A 1 226 ? -9.125 -3.478 8.946 1.00 75.12 226 ARG A N 1
ATOM 1763 C CA . ARG A 1 226 ? -8.087 -3.384 7.918 1.00 75.12 226 ARG A CA 1
ATOM 1764 C C . ARG A 1 226 ? -7.400 -4.736 7.718 1.00 75.12 226 ARG A C 1
ATOM 1766 O O . ARG A 1 226 ? -7.064 -5.018 6.582 1.00 75.12 226 ARG A O 1
ATOM 1773 N N . LEU A 1 227 ? -7.235 -5.547 8.770 1.00 77.62 227 LEU A N 1
ATOM 1774 C CA . LEU A 1 227 ? -6.685 -6.908 8.714 1.00 77.62 227 LEU A CA 1
ATOM 1775 C C . LEU A 1 227 ? -7.654 -7.894 8.056 1.00 77.62 227 LEU A C 1
ATOM 1777 O O . LEU A 1 227 ? -7.226 -8.681 7.227 1.00 77.62 227 LEU A O 1
ATOM 1781 N N . LEU A 1 228 ? -8.945 -7.832 8.385 1.00 74.12 228 LEU A N 1
ATOM 1782 C CA . LEU A 1 228 ? -9.970 -8.709 7.808 1.00 74.12 228 LEU A CA 1
ATOM 1783 C C . LEU A 1 228 ? -10.311 -8.376 6.355 1.00 74.12 228 LEU A C 1
ATOM 1785 O O . LEU A 1 228 ? -10.677 -9.267 5.606 1.00 74.12 228 LEU A O 1
ATOM 1789 N N . ARG A 1 229 ? -10.180 -7.111 5.942 1.00 59.91 229 ARG A N 1
ATOM 1790 C CA . ARG A 1 229 ? -10.353 -6.686 4.545 1.00 59.91 229 ARG A CA 1
ATOM 1791 C C . ARG A 1 229 ? -9.121 -6.981 3.676 1.00 59.91 229 ARG A C 1
ATOM 1793 O O . ARG A 1 229 ? -8.988 -6.398 2.607 1.00 59.91 229 ARG A O 1
ATOM 1800 N N . PHE A 1 230 ? -8.229 -7.857 4.146 1.00 52.00 230 PHE A N 1
ATOM 1801 C CA . PHE A 1 230 ? -7.306 -8.605 3.294 1.00 52.00 230 PHE A CA 1
ATOM 1802 C C . PHE A 1 230 ? -8.090 -9.715 2.576 1.00 52.00 230 PHE A C 1
ATOM 1804 O O . PHE A 1 230 ? -7.966 -10.888 2.917 1.00 52.00 230 PHE A O 1
ATOM 1811 N N . GLU A 1 231 ? -8.889 -9.297 1.593 1.00 42.53 231 GLU A N 1
ATOM 1812 C CA . GLU A 1 231 ? -9.271 -10.044 0.386 1.00 42.53 231 GLU A CA 1
ATOM 1813 C C . GLU A 1 231 ? -9.083 -9.108 -0.813 1.00 42.53 231 GLU A C 1
ATOM 1815 O O . GLU A 1 231 ? -9.483 -7.922 -0.703 1.00 42.53 231 GLU A O 1
#